Protein AF-A0A2M8WQL2-F1 (afdb_monomer)

Mean predicted aligned error: 12.48 Å

Solvent-accessible surface area (backbone atoms only — not comparable to full-atom values): 13367 Å² total; per-residue (Å²): 138,84,80,84,75,83,76,77,67,90,74,70,73,77,81,68,80,68,75,73,52,66,60,66,88,72,57,51,75,41,59,38,79,94,76,43,29,39,38,36,36,36,70,50,90,77,52,52,102,43,33,64,52,30,28,51,51,52,50,42,52,52,52,3,45,54,49,26,51,74,73,59,76,52,69,83,57,58,58,91,88,70,72,90,58,45,46,32,40,39,40,28,37,35,49,89,52,56,33,75,56,22,48,52,46,52,54,50,50,42,64,69,31,68,90,75,35,57,62,42,81,45,68,33,50,75,63,54,44,63,74,40,65,38,80,89,81,60,32,38,36,28,53,28,53,45,79,50,76,66,75,45,71,63,47,44,50,51,56,51,48,45,52,53,44,46,63,53,46,70,70,35,72,70,51,51,69,62,48,59,77,89,58,61,95,75,59,45,33,39,40,38,38,40,34,42,47,60,93,90,59,72,87,33,72,68,44,52,51,51,52,51,53,52,35,60,73,33,62,92,54,62,44,49,62,49,73,49,78,104

Foldseek 3Di:
DDDDDDDDDPPPPPPPPVPQAAQDPAWDWAQDPLQLATEIEDEPLPQDPALVSLLVVVVSNVRNNLVCVVVVVDDPNPDPPRPPYAYAYEYEYEPSSCDPNSVVSQVVCQVVCVPRYHYAYQYAHRQWDGWAQDPVVQETETEGEDEADDPDPVSLVVVVVRVVRRVVSCVDVSVVVNHDCVSPDQHAYEYEYEYEYPVPDDRDPNSVVSQVVVQVVCPPPSYHYYYDYD

pLDDT: mean 77.72, std 13.34, range [34.19, 92.75]

Organism: NCBI:txid620910

Radius of gyration: 22.29 Å; Cα contacts (8 Å, |Δi|>4): 357; chains: 1; bounding box: 56×78×45 Å

Sequence (230 aa):
MCHPGRMKNPFARREAATELPPVPDDVTETWRASTNEVVLRASLDEAADEDRETAEALSDLVLGVVRGVQEGAFGHSMPEGASGASVRLEVALCDDDFGPYTRHEAEDLTGRLQGVAPLGVVTYPRGGAAPVWDDEAGILRVDLVAHVGSDDESTRAEVRGLVQATLRAVTTDKVKGIVPAAAGTSYPVRVALHLGHEPGAAVGPLTEQTLNAMSDQLAGSRVTFGWSAA

Nearest PDB structures (foldseek):
  6bzf-assembly4_G  TM=4.523E-01  e=2.289E+00  Saccharomyces cerevisiae
  3age-assembly1_A  TM=3.244E-01  e=4.874E-01  Micrococcus luteus
  6bzf-assembly3_E  TM=4.035E-01  e=3.118E+00  Saccharomyces cerevisiae
  4nh0-assembly1_A  TM=3.844E-01  e=5.441E+00  Thermomonospora curvata DSM 43183
  4n1a-assembly3_E  TM=2.819E-01  e=2.931E+00  Thermomonospora curvata DSM 43183

Secondary structure (DSSP, 8-state):
---------TT-------PPPPPPS--EEEEETTTTEEEEEEE-TT--SSHHHHHHHHHHHHHHHHHHHHHTSS-TTSPTT--SPEEEEEEEEETTT--HHHHHHHHHHHHHTTTT--EEEEEE-TTBPPPEEETTTTEEEEEEEEE--SSSHHHHHHHHHHHHHHHHHTTSHHHHTTS-GGG-S---EEEEEEEE--TT----HHHHHHHHHHHHHHTTSSEEEEEEE-

Structure (mmCIF, N/CA/C/O backbone):
data_AF-A0A2M8WQL2-F1
#
_entry.id   AF-A0A2M8WQL2-F1
#
loop_
_atom_site.group_PDB
_atom_site.id
_atom_site.type_symbol
_atom_site.label_atom_id
_atom_site.label_alt_id
_atom_site.label_comp_id
_atom_site.label_asym_id
_atom_site.label_entity_id
_atom_site.label_seq_id
_atom_site.pdbx_PDB_ins_code
_atom_site.Cartn_x
_atom_site.Cartn_y
_atom_site.Cartn_z
_atom_site.occupancy
_atom_site.B_iso_or_equiv
_atom_site.auth_seq_id
_atom_site.auth_comp_id
_atom_site.auth_asym_id
_atom_site.auth_atom_id
_atom_site.pdbx_PDB_model_num
ATOM 1 N N . MET A 1 1 ? -33.182 63.502 -7.654 1.00 38.94 1 MET A N 1
ATOM 2 C CA . MET A 1 1 ? -33.675 62.277 -6.987 1.00 38.94 1 MET A CA 1
ATOM 3 C C . MET A 1 1 ? -32.900 61.104 -7.562 1.00 38.94 1 MET A C 1
ATOM 5 O O . MET A 1 1 ? -33.047 60.813 -8.741 1.00 38.94 1 MET A O 1
ATOM 9 N N . CYS A 1 2 ? -31.978 60.541 -6.782 1.00 34.19 2 CYS A N 1
ATOM 10 C CA . CYS A 1 2 ? -31.004 59.548 -7.240 1.00 34.19 2 CYS A CA 1
ATOM 11 C C . CYS A 1 2 ? -31.568 58.122 -7.132 1.00 34.19 2 CYS A C 1
ATOM 13 O O . CYS A 1 2 ? -32.195 57.782 -6.132 1.00 34.19 2 CYS A O 1
ATOM 15 N N . HIS A 1 3 ? -31.339 57.308 -8.165 1.00 35.25 3 HIS A N 1
ATOM 16 C CA . HIS A 1 3 ? -31.630 55.872 -8.193 1.00 35.25 3 HIS A CA 1
ATOM 17 C C . HIS A 1 3 ? -30.696 55.106 -7.237 1.00 35.25 3 HIS A C 1
ATOM 19 O O . HIS A 1 3 ? -29.483 55.312 -7.317 1.00 35.25 3 HIS A O 1
ATOM 25 N N . PRO A 1 4 ? -31.190 54.183 -6.392 1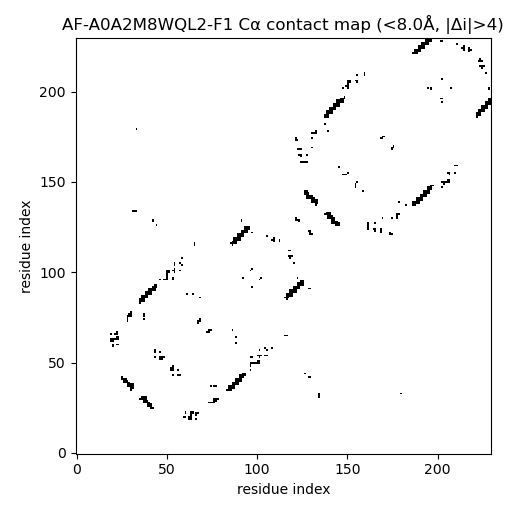.00 44.53 4 PRO A N 1
ATOM 26 C CA . PRO A 1 4 ? -30.314 53.269 -5.676 1.00 44.53 4 PRO A CA 1
ATOM 27 C C . PRO A 1 4 ? -29.890 52.132 -6.616 1.00 44.53 4 PRO A C 1
ATOM 29 O O . PRO A 1 4 ? -30.690 51.288 -7.019 1.00 44.53 4 PRO A O 1
ATOM 32 N N . GLY A 1 5 ? -28.609 52.140 -6.986 1.00 40.03 5 GLY A N 1
ATOM 33 C CA . GLY A 1 5 ? -27.964 51.059 -7.718 1.00 40.03 5 GLY A CA 1
ATOM 34 C C . GLY A 1 5 ? -28.010 49.756 -6.921 1.00 40.03 5 GLY A C 1
ATOM 35 O O . GLY A 1 5 ? -27.617 49.699 -5.758 1.00 40.03 5 GLY A O 1
ATOM 36 N N . ARG A 1 6 ? -28.488 48.695 -7.572 1.00 41.88 6 ARG A N 1
ATOM 37 C CA . ARG A 1 6 ? -28.449 47.317 -7.082 1.00 41.88 6 ARG A CA 1
ATOM 38 C C . ARG A 1 6 ? -26.977 46.894 -6.993 1.00 41.88 6 ARG A C 1
ATOM 40 O O . ARG A 1 6 ? -26.377 46.532 -8.002 1.00 41.88 6 ARG A O 1
ATOM 47 N N . MET A 1 7 ? -26.375 46.987 -5.810 1.00 39.19 7 MET A N 1
ATOM 48 C CA . MET A 1 7 ? -25.036 46.451 -5.563 1.00 39.19 7 MET A CA 1
ATOM 49 C C . MET A 1 7 ? -25.068 44.934 -5.788 1.00 39.19 7 MET A C 1
ATOM 51 O O . MET A 1 7 ? -25.730 44.204 -5.052 1.00 39.19 7 MET A O 1
ATOM 55 N N . LYS A 1 8 ? -24.381 44.453 -6.833 1.00 48.84 8 LYS A N 1
ATOM 56 C CA . LYS A 1 8 ? -24.050 43.031 -6.978 1.00 48.84 8 LYS A CA 1
ATOM 57 C C . LYS A 1 8 ? -23.142 42.664 -5.809 1.00 48.84 8 LYS A C 1
ATOM 59 O O . LYS A 1 8 ? -22.060 43.225 -5.677 1.00 48.84 8 LYS A O 1
ATOM 64 N N . ASN A 1 9 ? -23.608 41.757 -4.960 1.00 45.53 9 ASN A N 1
ATOM 65 C CA . ASN A 1 9 ? -22.832 41.225 -3.850 1.00 45.53 9 ASN A CA 1
ATOM 66 C C . ASN A 1 9 ? -21.615 40.468 -4.430 1.00 45.53 9 ASN A C 1
ATOM 68 O O . ASN A 1 9 ? -21.827 39.499 -5.161 1.00 45.53 9 ASN A O 1
ATOM 72 N N . PRO A 1 10 ? -20.361 40.875 -4.154 1.00 46.47 10 PRO A N 1
ATOM 73 C CA . PRO A 1 10 ? -19.168 40.192 -4.669 1.00 46.47 10 PRO A CA 1
ATOM 74 C C . PRO A 1 10 ? -18.892 38.857 -3.955 1.00 46.47 10 PRO A C 1
ATOM 76 O O . PRO A 1 10 ? -17.996 38.122 -4.348 1.00 46.47 10 PRO A O 1
ATOM 79 N N . PHE A 1 11 ? -19.692 38.525 -2.936 1.00 45.03 11 PHE A N 1
ATOM 80 C CA . PHE A 1 11 ? -19.639 37.281 -2.168 1.00 45.03 11 PHE A CA 1
ATOM 81 C C . PHE A 1 11 ? -20.788 36.335 -2.521 1.00 45.03 11 PHE A C 1
ATOM 83 O O . PHE A 1 11 ? -21.335 35.665 -1.645 1.00 45.03 11 PHE A O 1
ATOM 90 N N . ALA A 1 12 ? -21.193 36.286 -3.794 1.00 40.88 12 ALA A N 1
ATOM 91 C CA . ALA A 1 12 ? -21.989 35.165 -4.273 1.00 40.88 12 ALA A CA 1
ATOM 92 C C . ALA A 1 12 ? -21.131 33.903 -4.110 1.00 40.88 12 ALA A C 1
ATOM 94 O O . ALA A 1 12 ? -20.280 33.600 -4.946 1.00 40.88 12 ALA A O 1
ATOM 95 N N . ARG A 1 13 ? -21.303 33.232 -2.965 1.00 46.84 13 ARG A N 1
ATOM 96 C CA . ARG A 1 13 ? -20.749 31.916 -2.674 1.00 46.84 13 ARG A CA 1
ATOM 97 C C . ARG A 1 13 ? -21.145 31.050 -3.859 1.00 46.84 13 ARG A C 1
ATOM 99 O O . ARG A 1 13 ? -22.330 30.845 -4.107 1.00 46.84 13 ARG A O 1
ATOM 106 N N . ARG A 1 14 ? -20.152 30.644 -4.642 1.00 43.69 14 ARG A N 1
ATOM 107 C CA . ARG A 1 14 ? -20.318 29.643 -5.683 1.00 43.69 14 ARG A CA 1
ATOM 108 C C . ARG A 1 14 ? -20.835 28.410 -4.942 1.00 43.69 14 ARG A C 1
ATOM 110 O O . AR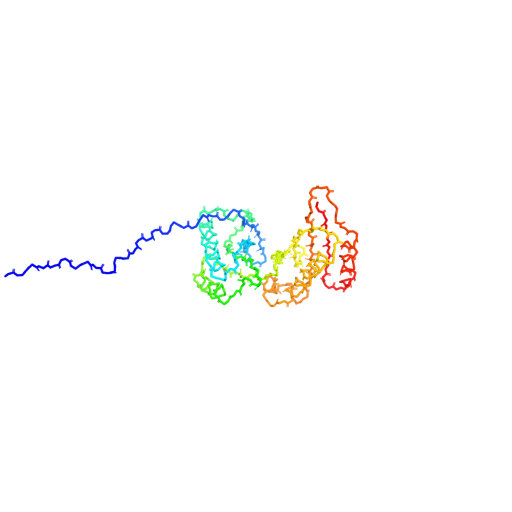G A 1 14 ? -20.077 27.800 -4.196 1.00 43.69 14 ARG A O 1
ATOM 117 N N . GLU A 1 15 ? -22.124 28.106 -5.060 1.00 44.38 15 GLU A N 1
ATOM 118 C CA . GLU A 1 15 ? -22.628 26.758 -4.805 1.00 44.38 15 GLU A CA 1
ATOM 119 C C . GLU A 1 15 ? -22.003 25.878 -5.887 1.00 44.38 15 GLU A C 1
ATOM 121 O O . GLU A 1 15 ? -22.601 25.582 -6.916 1.00 44.38 15 GLU A O 1
ATOM 126 N N . ALA A 1 16 ? -20.732 25.533 -5.699 1.00 42.22 16 ALA A N 1
ATOM 127 C CA . ALA A 1 16 ? -20.245 24.277 -6.209 1.00 42.22 16 ALA A CA 1
ATOM 128 C C . ALA A 1 16 ? -20.873 23.244 -5.277 1.00 42.22 16 ALA A C 1
ATOM 130 O O . ALA A 1 16 ? -20.367 22.980 -4.189 1.00 42.22 16 ALA A O 1
ATOM 131 N N . ALA A 1 17 ? -22.029 22.713 -5.670 1.00 46.94 17 ALA A N 1
ATOM 132 C CA . ALA A 1 17 ? -22.317 21.334 -5.330 1.00 46.94 17 ALA A CA 1
ATOM 133 C C . ALA A 1 17 ? -21.226 20.528 -6.042 1.00 46.94 17 ALA A C 1
ATOM 135 O O . ALA A 1 17 ? -21.387 20.144 -7.197 1.00 46.94 17 ALA A O 1
ATOM 136 N N . THR A 1 18 ? -20.049 20.437 -5.419 1.00 55.38 18 THR A N 1
ATOM 137 C CA . THR A 1 18 ? -19.009 19.521 -5.857 1.00 55.38 18 THR A CA 1
ATOM 138 C C . THR A 1 18 ? -19.624 18.154 -5.642 1.00 55.38 18 THR A C 1
ATOM 140 O O . THR A 1 18 ? -19.856 17.750 -4.502 1.00 55.38 18 THR A O 1
ATOM 143 N N . GLU A 1 19 ? -20.036 17.526 -6.737 1.00 69.88 19 GLU A N 1
ATOM 144 C CA . GLU A 1 19 ? -20.467 16.139 -6.729 1.00 69.88 19 GLU A CA 1
ATOM 145 C C . GLU A 1 19 ? -19.356 15.351 -6.033 1.00 69.88 19 GLU A C 1
ATOM 147 O O . GLU A 1 19 ? -18.188 15.472 -6.405 1.00 69.88 19 GLU A O 1
ATOM 152 N N . LEU A 1 20 ? -19.690 14.682 -4.924 1.00 75.75 20 LEU A N 1
ATOM 153 C CA . LEU A 1 20 ? -18.694 13.917 -4.182 1.00 75.75 20 LEU A CA 1
ATOM 154 C C . LEU A 1 20 ? -18.084 12.877 -5.129 1.00 75.75 20 LEU A C 1
ATOM 156 O O . LEU A 1 20 ? -18.839 12.293 -5.919 1.00 75.75 20 LEU A O 1
ATOM 160 N N . PRO A 1 21 ? -16.770 12.613 -5.031 1.00 84.75 21 PRO A N 1
ATOM 161 C CA . PRO A 1 21 ? -16.124 11.593 -5.841 1.00 84.75 21 PRO A CA 1
ATOM 162 C C . PRO A 1 21 ? -16.889 10.259 -5.785 1.00 84.75 21 PRO A C 1
ATOM 164 O O . PRO A 1 21 ? -17.550 9.951 -4.777 1.00 84.75 21 PRO A O 1
ATOM 167 N N . PRO A 1 22 ? -16.870 9.469 -6.872 1.00 87.38 22 PRO A N 1
ATOM 168 C CA . PRO A 1 22 ? -17.428 8.125 -6.847 1.00 87.38 22 PRO A CA 1
ATOM 169 C C . PRO A 1 22 ? -16.686 7.253 -5.827 1.00 87.38 22 PRO A C 1
ATOM 171 O O . PRO A 1 22 ? -15.558 7.550 -5.431 1.00 87.38 22 PRO A O 1
ATOM 174 N N . VAL A 1 23 ? -17.331 6.166 -5.399 1.00 86.69 23 VAL A N 1
ATOM 175 C CA . VAL A 1 23 ? -16.641 5.131 -4.622 1.00 86.69 23 VAL A CA 1
ATOM 176 C C . VAL A 1 23 ? -15.554 4.531 -5.524 1.00 86.69 23 VAL A C 1
ATOM 178 O O . VAL A 1 23 ? -15.885 4.165 -6.652 1.00 86.69 23 VAL A O 1
ATOM 181 N N . PRO A 1 24 ? -14.283 4.467 -5.091 1.00 86.12 24 PRO A N 1
ATOM 182 C CA . PRO A 1 24 ? -13.218 3.939 -5.932 1.00 86.12 24 PRO A CA 1
ATOM 183 C C . PRO A 1 24 ? -13.372 2.427 -6.113 1.00 86.12 24 PRO A C 1
ATOM 185 O O . PRO A 1 24 ? -13.665 1.714 -5.153 1.00 86.12 24 PRO A O 1
ATOM 188 N N . ASP A 1 25 ? -13.139 1.952 -7.335 1.00 78.06 25 ASP A N 1
ATOM 189 C CA . ASP A 1 25 ? -13.281 0.534 -7.686 1.00 78.06 25 ASP A CA 1
ATOM 190 C C . ASP A 1 25 ? -12.078 -0.313 -7.229 1.00 78.06 25 ASP A C 1
ATOM 192 O O . ASP A 1 25 ? -12.216 -1.515 -7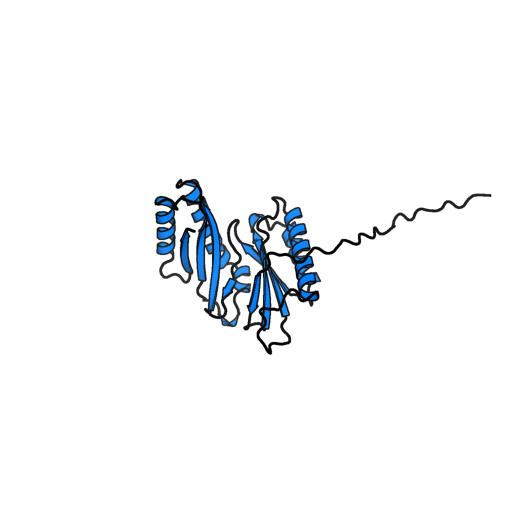.006 1.00 78.06 25 ASP A O 1
ATOM 196 N N . ASP A 1 26 ? -10.906 0.309 -7.058 1.00 79.75 26 ASP A N 1
ATOM 197 C CA . ASP A 1 26 ? -9.652 -0.357 -6.682 1.00 79.75 26 ASP A CA 1
ATOM 198 C C . ASP A 1 26 ? -9.326 -0.171 -5.192 1.00 79.75 26 ASP A C 1
ATOM 200 O O . ASP A 1 26 ? -8.340 0.450 -4.790 1.00 79.75 26 ASP A O 1
ATOM 204 N N . VAL A 1 27 ? -10.229 -0.663 -4.341 1.00 83.94 27 VAL A N 1
ATOM 205 C CA . VAL A 1 27 ? -10.034 -0.696 -2.888 1.00 83.94 27 VAL A CA 1
ATOM 206 C C . VAL A 1 27 ? -10.116 -2.134 -2.415 1.00 83.94 27 VAL A C 1
ATOM 208 O O . VAL A 1 27 ? -11.140 -2.802 -2.559 1.00 83.94 27 VAL A O 1
ATOM 211 N N . THR A 1 28 ? -9.046 -2.607 -1.785 1.00 85.44 28 THR A N 1
ATOM 212 C CA . THR A 1 28 ? -9.042 -3.921 -1.141 1.00 85.44 28 THR A CA 1
ATOM 213 C C . THR A 1 28 ? -9.468 -3.799 0.314 1.00 85.44 28 THR A C 1
ATOM 215 O O . THR A 1 28 ? -8.989 -2.943 1.058 1.00 85.44 28 THR A O 1
ATOM 218 N N . GLU A 1 29 ? -10.376 -4.674 0.736 1.00 85.38 29 GLU A N 1
ATOM 219 C CA . GLU A 1 29 ? -10.897 -4.713 2.098 1.00 85.38 29 GLU A CA 1
ATOM 220 C C . GLU A 1 29 ? -10.357 -5.941 2.844 1.00 85.38 29 GLU A C 1
ATOM 222 O O . GLU A 1 29 ? -10.435 -7.068 2.353 1.00 85.38 29 GLU A O 1
ATOM 227 N N . THR A 1 30 ? -9.841 -5.738 4.058 1.00 86.19 30 THR A N 1
ATOM 228 C CA . THR A 1 30 ? -9.395 -6.827 4.942 1.00 86.19 30 THR A CA 1
ATOM 229 C C . THR A 1 30 ? -9.810 -6.594 6.388 1.00 86.19 30 THR A C 1
ATOM 231 O O . THR A 1 30 ? -9.773 -5.468 6.882 1.00 86.19 30 THR A O 1
ATOM 234 N N . TRP A 1 31 ? -10.142 -7.673 7.093 1.00 84.94 31 TRP A N 1
ATOM 235 C CA . TRP A 1 31 ? -10.407 -7.635 8.527 1.00 84.94 31 TRP A CA 1
ATOM 236 C C . TRP A 1 31 ? -9.113 -7.759 9.331 1.00 84.94 31 TRP A C 1
ATOM 238 O O . TRP A 1 31 ? -8.374 -8.731 9.175 1.00 84.94 31 TRP A O 1
ATOM 248 N N . ARG A 1 32 ? -8.869 -6.808 10.236 1.00 83.19 32 ARG A N 1
ATOM 249 C CA . ARG A 1 32 ? -7.760 -6.829 11.196 1.00 83.19 32 ARG A CA 1
ATOM 250 C C . ARG A 1 32 ? -8.308 -7.121 12.591 1.00 83.19 32 ARG A C 1
ATOM 252 O O . ARG A 1 32 ? -8.759 -6.232 13.317 1.00 83.19 32 ARG A O 1
ATOM 259 N N . ALA A 1 33 ? -8.241 -8.392 12.984 1.00 82.38 33 ALA A N 1
ATOM 260 C CA . ALA A 1 33 ? -8.779 -8.861 14.262 1.00 82.38 33 ALA A CA 1
ATOM 261 C C . ALA A 1 33 ? -8.067 -8.243 15.477 1.00 82.38 33 ALA A C 1
ATOM 263 O O . ALA A 1 33 ? -8.699 -7.985 16.499 1.00 82.38 33 ALA A O 1
ATOM 264 N N . SER A 1 34 ? -6.761 -7.985 15.364 1.00 78.50 34 SER A N 1
ATOM 265 C CA . SER A 1 34 ? -5.925 -7.477 16.458 1.00 78.50 34 SER A CA 1
ATOM 266 C C . SER A 1 34 ? -6.326 -6.077 16.941 1.00 78.50 34 SER A C 1
ATOM 268 O O . SER A 1 34 ? -6.135 -5.762 18.117 1.00 78.50 34 SER A O 1
ATOM 270 N N . THR A 1 35 ? -6.914 -5.258 16.068 1.00 78.88 35 THR A N 1
ATOM 271 C CA . THR A 1 35 ? -7.370 -3.893 16.379 1.00 78.88 35 THR A CA 1
ATOM 272 C C . THR A 1 35 ? -8.884 -3.716 16.273 1.00 78.88 35 THR A C 1
ATOM 274 O O . THR A 1 35 ? -9.377 -2.632 16.578 1.00 78.88 35 THR A O 1
ATOM 277 N N . ASN A 1 36 ? -9.629 -4.771 15.916 1.00 83.31 36 ASN A N 1
ATOM 278 C CA . ASN A 1 36 ? -11.063 -4.705 15.619 1.00 83.31 36 ASN A CA 1
ATOM 279 C C . ASN A 1 36 ? -11.352 -3.666 14.517 1.00 83.31 36 ASN A C 1
ATOM 281 O O . ASN A 1 36 ? -12.172 -2.761 14.690 1.00 83.31 36 ASN A O 1
ATOM 285 N N . GLU A 1 37 ? -10.621 -3.756 13.403 1.00 86.81 37 GLU A N 1
ATOM 286 C CA . GLU A 1 37 ? -10.690 -2.791 12.302 1.00 86.81 37 GLU A CA 1
ATOM 287 C C . GLU A 1 37 ? -11.007 -3.466 10.964 1.00 86.81 37 GLU A C 1
ATOM 289 O O . GLU A 1 37 ? -10.480 -4.533 10.649 1.00 86.81 37 GLU A O 1
ATOM 294 N N . VAL A 1 38 ? -11.804 -2.791 10.136 1.00 86.25 38 VAL A N 1
ATOM 295 C CA . VAL A 1 38 ? -11.834 -3.024 8.688 1.00 86.25 38 VAL A CA 1
ATOM 296 C C . VAL A 1 38 ? -10.770 -2.125 8.070 1.00 86.25 38 VAL A C 1
ATOM 298 O O . VAL A 1 38 ? -10.835 -0.904 8.204 1.00 86.25 38 VAL A O 1
ATOM 301 N N . VAL A 1 39 ? -9.775 -2.716 7.418 1.00 85.81 39 VAL A N 1
ATOM 302 C CA . VAL A 1 39 ? -8.685 -1.985 6.769 1.00 85.81 39 VAL A CA 1
ATOM 303 C C . VAL A 1 39 ? -8.931 -1.959 5.269 1.00 85.81 39 VAL A C 1
ATOM 305 O O . VAL A 1 39 ? -8.886 -3.001 4.609 1.00 85.81 39 VAL A O 1
ATOM 308 N N . LEU A 1 40 ? -9.182 -0.757 4.760 1.00 86.50 40 LEU A N 1
ATOM 309 C CA . LEU A 1 40 ? -9.314 -0.439 3.345 1.00 86.50 40 LEU A CA 1
ATOM 310 C C . LEU A 1 40 ? -7.957 -0.002 2.816 1.00 86.50 40 LEU A C 1
ATOM 312 O O . LEU A 1 40 ? -7.343 0.896 3.394 1.00 86.50 40 LEU A O 1
ATOM 316 N N . ARG A 1 41 ? -7.484 -0.624 1.739 1.00 84.06 41 ARG A N 1
ATOM 317 C CA . ARG A 1 41 ? -6.230 -0.244 1.084 1.00 84.06 41 ARG A CA 1
ATOM 318 C C . ARG A 1 41 ? -6.474 0.169 -0.345 1.00 84.06 41 ARG A C 1
ATOM 320 O O . ARG A 1 41 ? -7.170 -0.533 -1.072 1.00 84.06 41 ARG A O 1
ATOM 327 N N . ALA A 1 42 ? -5.845 1.269 -0.718 1.00 83.44 42 ALA A N 1
ATOM 328 C CA . ALA A 1 42 ? -5.863 1.813 -2.063 1.00 83.44 42 ALA A CA 1
ATOM 329 C C . ALA A 1 42 ? -4.460 2.312 -2.420 1.00 83.44 42 ALA A C 1
ATO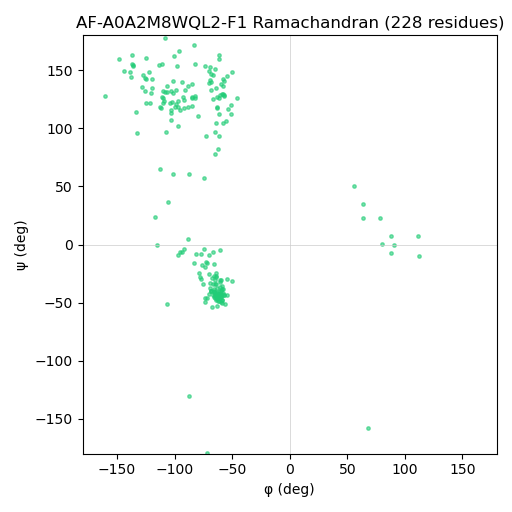M 331 O O . ALA A 1 42 ? -3.720 2.755 -1.534 1.00 83.44 42 ALA A O 1
ATOM 332 N N . SER A 1 43 ? -4.099 2.246 -3.697 1.00 77.00 43 SER A N 1
ATOM 333 C CA . SER A 1 43 ? -2.884 2.858 -4.233 1.00 77.00 43 SER A CA 1
ATOM 334 C C . SER A 1 43 ? -3.226 4.033 -5.140 1.00 77.00 43 SER A C 1
ATOM 336 O O . SER A 1 43 ? -4.321 4.140 -5.689 1.00 77.00 43 SER A O 1
ATOM 338 N N . LEU A 1 44 ? -2.269 4.943 -5.271 1.00 77.88 44 LEU A N 1
ATOM 339 C CA . LEU A 1 44 ? -2.277 5.994 -6.279 1.00 77.88 44 LEU A CA 1
ATOM 340 C C . LEU A 1 44 ? -1.135 5.699 -7.259 1.00 77.88 44 LEU A C 1
ATOM 342 O O . LEU A 1 44 ? -0.143 6.419 -7.304 1.00 77.88 44 LEU A O 1
ATOM 346 N N . ASP A 1 45 ? -1.249 4.582 -7.986 1.00 57.47 45 ASP A N 1
ATOM 347 C CA . ASP A 1 45 ? -0.215 4.112 -8.927 1.00 57.47 45 ASP A CA 1
ATOM 348 C C . ASP A 1 45 ? -0.113 4.973 -10.202 1.00 57.47 45 ASP A C 1
ATOM 350 O O . ASP A 1 45 ? 0.901 4.930 -10.894 1.00 57.47 45 ASP A O 1
ATOM 354 N N . GLU A 1 46 ? -1.127 5.798 -10.481 1.00 55.03 46 GLU A N 1
ATOM 355 C CA . GLU A 1 46 ? -1.169 6.743 -11.609 1.00 55.03 46 GLU A CA 1
ATOM 356 C C . GLU A 1 46 ? -1.248 8.207 -11.151 1.00 55.03 46 GLU A C 1
ATOM 358 O O . GLU A 1 46 ? -1.753 9.065 -11.879 1.00 55.03 46 GLU A O 1
ATOM 363 N N . ALA A 1 47 ? -0.797 8.520 -9.930 1.00 55.47 47 ALA A N 1
ATOM 364 C CA . ALA A 1 47 ? -0.688 9.921 -9.549 1.00 55.47 47 ALA A CA 1
ATOM 365 C C . ALA A 1 47 ? 0.261 10.629 -10.523 1.00 55.47 47 ALA A C 1
ATOM 367 O O . ALA A 1 47 ? 1.343 10.134 -10.841 1.00 55.47 47 ALA A O 1
ATOM 368 N N . ALA A 1 48 ? -0.204 11.753 -11.052 1.00 59.56 48 ALA A N 1
ATOM 369 C CA . ALA A 1 48 ? 0.508 12.483 -12.076 1.00 59.56 48 ALA A CA 1
ATOM 370 C C . ALA A 1 48 ? 1.879 12.976 -11.592 1.00 59.56 48 ALA A C 1
ATOM 372 O O . ALA A 1 48 ? 2.136 13.073 -10.395 1.00 59.56 48 ALA A O 1
ATOM 373 N N . ASP A 1 49 ? 2.749 13.348 -12.536 1.00 64.81 49 ASP A N 1
ATOM 374 C CA . ASP A 1 49 ? 4.134 13.765 -12.262 1.00 64.81 49 ASP A CA 1
ATOM 375 C C . ASP A 1 49 ? 4.252 15.013 -11.345 1.00 64.81 49 ASP A C 1
ATOM 377 O O . ASP A 1 49 ? 5.359 15.415 -10.976 1.00 64.81 49 ASP A O 1
ATOM 381 N N . GLU A 1 50 ? 3.135 15.654 -10.974 1.00 79.31 50 GLU A N 1
ATOM 382 C CA . GLU A 1 50 ? 3.084 16.861 -10.152 1.00 79.31 50 GLU A CA 1
ATOM 383 C C . GLU A 1 50 ? 2.502 16.617 -8.744 1.00 79.31 50 GLU A C 1
ATOM 385 O O . GLU A 1 50 ? 1.355 16.211 -8.577 1.00 79.31 50 GLU A O 1
ATOM 390 N N . ASP A 1 51 ? 3.248 17.020 -7.705 1.00 80.12 51 ASP A N 1
ATOM 391 C CA . ASP A 1 51 ? 2.871 16.935 -6.274 1.00 80.12 51 ASP A CA 1
ATOM 392 C C . ASP A 1 51 ? 1.475 17.514 -5.959 1.00 80.12 51 ASP A C 1
ATOM 394 O O . ASP A 1 51 ? 0.774 17.053 -5.062 1.00 80.12 51 ASP A O 1
ATOM 398 N N . ARG A 1 52 ? 1.030 18.534 -6.701 1.00 83.50 52 ARG A N 1
ATOM 399 C CA . ARG A 1 52 ? -0.314 19.099 -6.525 1.00 83.50 52 ARG A CA 1
ATOM 400 C C . ARG A 1 52 ? -1.405 18.138 -6.998 1.00 83.50 52 ARG A C 1
ATOM 402 O O . ARG A 1 52 ? -2.431 18.019 -6.335 1.00 83.50 52 ARG A O 1
ATOM 409 N N . GLU A 1 53 ? -1.194 17.493 -8.135 1.00 85.06 53 GLU A N 1
ATOM 410 C CA . GLU A 1 53 ? -2.153 16.558 -8.717 1.00 85.06 53 GLU A CA 1
ATOM 411 C C . GLU A 1 53 ? -2.238 15.289 -7.858 1.00 85.06 53 GLU A C 1
ATOM 413 O O . GLU A 1 53 ? -3.337 14.810 -7.586 1.00 85.06 53 GLU A O 1
ATOM 418 N N . THR A 1 54 ? -1.113 14.831 -7.297 1.00 84.94 54 THR A N 1
ATOM 419 C CA . THR A 1 54 ? -1.081 13.761 -6.284 1.00 84.94 54 THR A CA 1
ATOM 420 C C . THR A 1 54 ? -1.889 14.117 -5.031 1.00 84.94 54 THR A C 1
ATOM 422 O O . THR A 1 54 ? -2.639 13.284 -4.520 1.00 84.94 54 THR A O 1
ATOM 425 N N . ALA A 1 55 ? -1.792 15.357 -4.539 1.00 86.31 55 ALA A N 1
ATOM 426 C CA . ALA A 1 55 ? -2.571 15.823 -3.390 1.00 86.31 55 ALA A CA 1
ATOM 427 C C . ALA A 1 55 ? -4.087 15.882 -3.679 1.00 86.31 55 ALA A C 1
ATOM 429 O O . ALA A 1 55 ? -4.906 15.505 -2.832 1.00 86.31 55 ALA A O 1
ATOM 430 N N . GLU A 1 56 ? -4.468 16.335 -4.877 1.00 88.56 56 GLU A N 1
ATOM 431 C CA . GLU A 1 56 ? -5.865 16.365 -5.327 1.00 88.56 56 GLU A CA 1
ATOM 432 C C . GLU A 1 56 ? -6.418 14.932 -5.477 1.00 88.56 56 GLU A C 1
ATOM 434 O O . GLU A 1 56 ? -7.472 14.624 -4.918 1.00 88.56 56 GLU A O 1
ATOM 439 N N . ALA A 1 57 ? -5.657 14.019 -6.090 1.00 88.19 57 ALA A N 1
ATOM 440 C CA . ALA A 1 57 ? -6.024 12.606 -6.217 1.00 88.19 57 ALA A CA 1
ATOM 441 C C . ALA A 1 57 ? -6.168 11.903 -4.855 1.00 88.19 57 ALA A C 1
ATOM 443 O O . ALA A 1 57 ? -7.114 11.140 -4.643 1.00 88.19 57 ALA A O 1
ATOM 444 N N . LEU A 1 58 ? -5.277 12.195 -3.899 1.00 88.75 58 LEU A N 1
ATOM 445 C CA . LEU A 1 58 ? -5.390 11.710 -2.522 1.00 88.75 58 LEU A CA 1
ATOM 446 C C . LEU A 1 58 ? -6.691 12.176 -1.864 1.00 88.75 58 LEU A C 1
ATOM 448 O O . LEU A 1 58 ? -7.372 11.381 -1.215 1.00 88.75 58 LEU A O 1
ATOM 452 N N . SER A 1 59 ? -7.050 13.444 -2.042 1.00 89.56 59 SER A N 1
ATOM 453 C CA . SER A 1 59 ? -8.285 14.002 -1.486 1.00 89.56 59 SER A CA 1
ATOM 454 C C . SER A 1 59 ? -9.522 13.322 -2.065 1.00 89.56 59 SER A C 1
ATOM 456 O O . SER A 1 59 ? -10.410 12.913 -1.311 1.00 89.56 59 SER A O 1
ATOM 458 N N . ASP A 1 60 ? -9.563 13.157 -3.386 1.00 91.00 60 ASP A N 1
ATOM 459 C CA . ASP A 1 60 ? -10.697 12.548 -4.076 1.00 91.00 60 ASP A CA 1
ATOM 460 C C . ASP A 1 60 ? -10.876 11.078 -3.691 1.00 91.00 60 ASP A C 1
ATOM 462 O O . ASP A 1 60 ? -11.987 10.659 -3.353 1.00 91.00 60 ASP A O 1
ATOM 466 N N . LEU A 1 61 ? -9.778 10.317 -3.645 1.00 89.44 61 LEU A N 1
ATOM 467 C CA . LEU A 1 61 ? -9.769 8.927 -3.195 1.00 89.44 61 LEU A CA 1
ATOM 468 C C . LEU A 1 61 ? -10.339 8.803 -1.779 1.00 89.44 61 LEU A C 1
ATOM 470 O O . LEU A 1 61 ? -11.243 8.006 -1.523 1.00 89.44 61 LEU A O 1
ATOM 474 N N . VAL A 1 62 ? -9.828 9.612 -0.851 1.00 89.25 62 VAL A N 1
ATOM 475 C CA . VAL A 1 62 ? -10.232 9.568 0.556 1.00 89.25 62 VAL A CA 1
ATOM 476 C C . VAL A 1 62 ? -11.712 9.925 0.718 1.00 89.25 62 VAL A C 1
ATOM 478 O O . VAL A 1 62 ? -12.433 9.239 1.447 1.00 89.25 62 VAL A O 1
ATOM 481 N N . LEU A 1 63 ? -12.199 10.954 0.020 1.00 88.69 63 LEU A N 1
ATOM 482 C CA . LEU A 1 63 ? -13.613 11.338 0.052 1.00 88.69 63 LEU A CA 1
ATOM 483 C C . LEU A 1 63 ? -14.520 10.264 -0.567 1.00 88.69 63 LEU A C 1
ATOM 485 O O . LEU A 1 63 ? -15.580 9.974 -0.004 1.00 88.69 63 LEU A O 1
ATOM 489 N N . GLY A 1 64 ? -14.098 9.644 -1.671 1.00 89.56 64 GLY A N 1
ATOM 490 C CA . GLY A 1 64 ? -14.800 8.524 -2.300 1.00 89.56 64 GLY A CA 1
ATOM 491 C C . GLY A 1 64 ? -14.902 7.306 -1.378 1.00 89.56 64 GLY A C 1
ATOM 492 O O . GLY A 1 64 ? -15.974 6.714 -1.243 1.00 89.56 64 GLY A O 1
ATOM 493 N N . VAL A 1 65 ? -13.823 6.970 -0.662 1.00 88.38 65 VAL A N 1
ATOM 494 C CA . VAL A 1 65 ? -13.832 5.890 0.339 1.00 88.38 65 VAL A CA 1
ATOM 495 C C . VAL A 1 65 ? -14.764 6.216 1.502 1.00 88.38 65 VAL A C 1
ATOM 497 O O . VAL A 1 65 ? -15.585 5.379 1.873 1.00 88.38 65 VAL A O 1
ATOM 500 N N . VAL A 1 66 ? -14.681 7.423 2.072 1.00 87.38 66 VAL A N 1
ATOM 501 C CA . VAL A 1 66 ? -15.563 7.842 3.178 1.00 87.38 66 VAL A CA 1
ATOM 502 C C . VAL A 1 66 ? -17.029 7.726 2.773 1.00 87.38 66 VAL A C 1
ATOM 504 O O . VAL A 1 66 ? -17.842 7.208 3.542 1.00 87.38 66 VAL A O 1
ATOM 507 N N . ARG A 1 67 ? -17.361 8.156 1.554 1.00 88.25 67 ARG A N 1
ATOM 508 C CA . ARG A 1 67 ? -18.690 7.972 0.976 1.00 88.25 67 ARG A CA 1
ATOM 509 C C . ARG A 1 67 ? -19.059 6.489 0.883 1.00 88.25 67 ARG A C 1
ATOM 511 O O . ARG A 1 67 ? -20.122 6.114 1.367 1.00 88.25 67 ARG A O 1
ATOM 518 N N . GLY A 1 68 ? -18.185 5.645 0.335 1.00 88.12 68 GLY A N 1
ATOM 519 C CA . GLY A 1 68 ? -18.429 4.203 0.221 1.00 88.12 68 GLY A CA 1
ATOM 520 C C . GLY A 1 68 ? -18.672 3.525 1.572 1.00 88.12 68 GLY A C 1
ATOM 521 O O . GLY A 1 68 ? -19.572 2.699 1.694 1.00 88.12 68 GLY A O 1
ATOM 522 N N . VAL A 1 69 ? -17.949 3.931 2.620 1.00 86.44 69 VAL A N 1
ATOM 523 C CA . VAL A 1 69 ? -18.178 3.446 3.993 1.00 86.44 69 VAL A CA 1
ATOM 524 C C . VAL A 1 69 ? -19.564 3.856 4.493 1.00 86.44 69 VAL A C 1
ATOM 526 O O . VAL A 1 69 ? -20.286 3.035 5.052 1.00 86.44 69 VAL A O 1
ATOM 529 N N . GLN A 1 70 ? -19.960 5.113 4.277 1.00 84.56 70 GLN A N 1
ATOM 530 C CA . GLN A 1 70 ? -21.270 5.628 4.693 1.00 84.56 70 GLN A CA 1
ATOM 531 C C . GLN A 1 70 ? -22.434 4.981 3.932 1.00 84.56 70 GLN A C 1
ATOM 533 O O . GLN A 1 70 ? -23.506 4.784 4.504 1.00 84.56 70 GLN A O 1
ATOM 538 N N . GLU A 1 71 ? -22.225 4.646 2.660 1.00 88.06 71 GLU A N 1
ATOM 539 C CA . GLU A 1 71 ? -23.203 3.974 1.800 1.00 88.06 71 GLU A CA 1
ATOM 540 C C . GLU A 1 71 ? -23.244 2.449 2.019 1.00 88.06 71 GLU A C 1
ATOM 542 O O . GLU A 1 71 ? -24.149 1.783 1.517 1.00 88.06 71 GLU A O 1
ATOM 547 N N . GLY A 1 72 ? -22.310 1.894 2.800 1.00 86.44 72 GLY A N 1
ATOM 548 C CA . GLY A 1 72 ? -22.236 0.462 3.101 1.00 86.44 72 GLY A CA 1
ATOM 549 C C . GLY A 1 72 ? -21.631 -0.388 1.980 1.00 86.44 72 GLY A C 1
ATOM 550 O O . GLY A 1 72 ? -21.895 -1.586 1.926 1.00 86.44 72 GLY A O 1
ATOM 551 N N . ALA A 1 73 ? -20.834 0.217 1.092 1.00 87.81 73 ALA A N 1
ATOM 552 C CA . ALA A 1 73 ? -20.066 -0.483 0.058 1.00 87.81 73 ALA A CA 1
ATOM 553 C C . ALA A 1 73 ? -18.859 -1.261 0.624 1.00 87.81 73 ALA A C 1
ATOM 555 O O . ALA A 1 73 ? -18.292 -2.106 -0.062 1.00 87.81 73 ALA A O 1
ATOM 556 N N . PHE A 1 74 ? -18.473 -0.971 1.870 1.00 88.31 74 PHE A N 1
ATOM 557 C CA . PHE A 1 74 ? -17.394 -1.633 2.600 1.00 88.31 74 PHE A CA 1
ATOM 558 C C . PHE A 1 74 ? -17.895 -2.182 3.939 1.00 88.31 74 PHE A C 1
ATOM 560 O O . PHE A 1 74 ? -18.907 -1.728 4.479 1.00 88.31 74 PHE A O 1
ATOM 567 N N . GLY A 1 75 ? -17.147 -3.124 4.508 1.00 83.81 75 GLY A N 1
ATOM 568 C CA . GLY A 1 75 ? -17.470 -3.814 5.761 1.00 83.81 75 GLY A CA 1
ATOM 569 C C . GLY A 1 75 ? -17.826 -5.289 5.559 1.00 83.81 75 GLY A C 1
ATOM 570 O O . GLY A 1 75 ? -18.243 -5.955 6.506 1.00 83.81 75 GLY A O 1
ATOM 571 N N . HIS A 1 76 ? -17.665 -5.812 4.341 1.00 87.12 76 HIS A N 1
ATOM 572 C CA . HIS A 1 76 ? -17.961 -7.200 3.989 1.00 87.12 76 HIS A CA 1
ATOM 573 C C . HIS A 1 76 ? -16.927 -8.195 4.528 1.00 87.12 76 HIS A C 1
ATOM 575 O O . HIS A 1 76 ? -17.221 -9.383 4.643 1.00 87.12 76 HIS A O 1
ATOM 581 N N . SER A 1 77 ? -15.729 -7.721 4.876 1.00 86.19 77 SER A N 1
ATOM 582 C CA . SER A 1 77 ? -14.675 -8.535 5.488 1.00 86.19 77 SER A CA 1
ATOM 583 C C . SER A 1 77 ? -14.919 -8.822 6.972 1.00 86.19 77 SER A C 1
ATOM 585 O O . SER A 1 77 ? -14.305 -9.731 7.533 1.00 86.19 77 SER A O 1
ATOM 587 N N . MET A 1 78 ? -15.804 -8.058 7.619 1.00 87.56 78 MET A N 1
ATOM 588 C CA . MET A 1 78 ? -16.069 -8.169 9.048 1.00 87.56 78 MET A CA 1
ATOM 589 C C . MET A 1 78 ? -16.733 -9.523 9.374 1.00 87.56 78 MET A C 1
ATOM 591 O O . MET A 1 78 ? -17.776 -9.846 8.800 1.00 87.56 78 MET A O 1
ATOM 595 N N . PRO A 1 79 ? -16.174 -10.326 10.301 1.00 88.25 79 PRO A N 1
ATOM 596 C CA . PRO A 1 79 ? -16.726 -11.633 10.630 1.00 88.25 79 PRO A CA 1
ATOM 597 C C . PRO A 1 79 ? -18.072 -11.518 11.353 1.00 88.25 79 PRO A C 1
ATOM 599 O O . PRO A 1 79 ? -18.349 -10.547 12.063 1.00 88.25 79 PRO A O 1
ATOM 602 N N . GLU A 1 80 ? -18.907 -12.547 11.206 1.00 86.81 80 GLU A N 1
ATOM 603 C CA . GLU A 1 80 ? -20.228 -12.592 11.833 1.00 86.81 80 GLU A CA 1
ATOM 604 C C . GLU A 1 80 ? -20.122 -12.435 13.361 1.00 86.81 80 GLU A C 1
ATOM 606 O O . GLU A 1 80 ? -19.353 -13.125 14.032 1.00 86.81 80 GLU A O 1
ATOM 611 N N . GLY A 1 81 ? -20.889 -11.493 13.916 1.00 84.38 81 GLY A N 1
ATOM 612 C CA . GLY A 1 81 ? -20.886 -11.175 15.346 1.00 84.38 81 GLY A CA 1
ATOM 613 C C . GLY A 1 81 ? -19.846 -10.138 15.790 1.00 84.38 81 GLY A C 1
ATOM 614 O O . GLY A 1 81 ? -19.916 -9.689 16.937 1.00 84.38 81 GLY A O 1
ATOM 615 N N . ALA A 1 82 ? -18.929 -9.702 14.918 1.00 84.38 82 ALA A N 1
ATOM 616 C CA . ALA A 1 82 ? -18.080 -8.550 15.215 1.00 84.38 82 ALA A CA 1
ATOM 617 C C . ALA A 1 82 ? -18.909 -7.254 15.239 1.00 84.38 82 ALA A C 1
ATOM 619 O O . ALA A 1 82 ? -19.835 -7.051 14.454 1.00 84.38 82 ALA A O 1
ATOM 620 N N . SER A 1 83 ? -18.602 -6.381 16.198 1.00 83.25 83 SER A N 1
ATOM 621 C CA . SER A 1 83 ? -19.297 -5.109 16.396 1.00 83.25 83 SER A CA 1
ATOM 622 C C . SER A 1 83 ? -18.342 -4.053 16.946 1.00 83.25 83 SER A C 1
ATOM 624 O O . SER A 1 83 ? -17.276 -4.374 17.476 1.00 83.25 83 SER A O 1
ATOM 626 N N . GLY A 1 84 ? -18.707 -2.778 16.782 1.00 82.00 84 GLY A N 1
ATOM 627 C CA . GLY A 1 84 ? -17.860 -1.658 17.200 1.00 82.00 84 GLY A CA 1
ATOM 628 C C . GLY A 1 84 ? -16.531 -1.584 16.444 1.00 82.00 84 GLY A C 1
ATOM 629 O O . GLY A 1 84 ? -15.564 -1.042 16.976 1.00 82.00 84 GLY A O 1
ATOM 630 N N . ALA A 1 85 ? -16.468 -2.166 15.243 1.00 83.38 85 ALA A N 1
ATOM 631 C CA . ALA A 1 85 ? -15.289 -2.087 14.402 1.00 83.38 85 ALA A CA 1
ATOM 632 C C . ALA A 1 85 ? -15.100 -0.660 13.883 1.00 83.38 85 ALA A C 1
ATOM 634 O O . ALA A 1 85 ? -16.074 0.012 13.538 1.00 83.38 85 ALA A O 1
ATOM 635 N N . SER A 1 86 ? -13.850 -0.209 13.816 1.00 84.81 86 SER A N 1
ATOM 636 C CA . SER A 1 86 ? -13.521 1.044 13.130 1.00 84.81 86 SER A CA 1
ATOM 637 C C . SER A 1 86 ? -13.014 0.767 11.717 1.00 84.81 86 SER A C 1
ATOM 639 O O . SER A 1 86 ? -12.508 -0.319 11.440 1.00 84.81 86 SER A O 1
ATOM 641 N N . VAL A 1 87 ? -13.180 1.724 10.805 1.00 84.88 87 VAL A N 1
ATOM 642 C CA . VAL A 1 87 ? -12.677 1.600 9.432 1.00 84.88 87 VAL A CA 1
ATOM 643 C C . VAL A 1 87 ? -11.402 2.415 9.311 1.00 84.88 87 VAL A C 1
ATOM 645 O O . VAL A 1 87 ? -11.436 3.613 9.562 1.00 84.88 87 VAL A O 1
ATOM 648 N N . ARG A 1 88 ? -10.291 1.788 8.927 1.00 86.31 88 ARG A N 1
ATOM 649 C CA . ARG A 1 88 ? -9.016 2.456 8.650 1.00 86.31 88 ARG A CA 1
ATOM 650 C C . ARG A 1 88 ? -8.774 2.474 7.149 1.00 86.31 88 ARG A C 1
ATOM 652 O O . ARG A 1 88 ? -8.853 1.427 6.516 1.00 86.31 88 ARG A O 1
ATOM 659 N N . LEU A 1 89 ? -8.424 3.632 6.605 1.00 85.44 89 LEU A N 1
ATOM 660 C CA . LEU A 1 89 ? -7.963 3.756 5.225 1.00 85.44 89 LEU A CA 1
ATOM 661 C C . LEU A 1 89 ? -6.434 3.836 5.218 1.00 85.44 89 LEU A C 1
ATOM 663 O O . LEU A 1 89 ? -5.869 4.757 5.798 1.00 85.44 89 LEU A O 1
ATOM 667 N N . GLU A 1 90 ? -5.767 2.875 4.590 1.00 85.62 90 GLU A N 1
ATOM 668 C CA . GLU A 1 90 ? -4.327 2.885 4.325 1.00 85.62 90 GLU A CA 1
ATOM 669 C C . GLU A 1 90 ? -4.113 3.241 2.842 1.00 85.62 90 GLU A C 1
ATOM 671 O O . GLU A 1 90 ? -4.405 2.432 1.963 1.00 85.62 90 GLU A O 1
ATOM 676 N N . VAL A 1 91 ? -3.631 4.456 2.557 1.00 83.12 91 VAL A N 1
ATOM 677 C CA . VAL A 1 91 ? -3.322 4.890 1.184 1.00 83.12 91 VAL A CA 1
ATOM 678 C C . VAL A 1 91 ? -1.840 4.711 0.918 1.00 83.12 91 VAL A C 1
ATOM 680 O O . VAL A 1 91 ? -0.989 5.253 1.631 1.00 83.12 91 VAL A O 1
ATOM 683 N N . ALA A 1 92 ? -1.552 3.950 -0.124 1.00 77.88 92 ALA A N 1
ATOM 684 C CA . ALA A 1 92 ? -0.224 3.755 -0.645 1.00 77.88 92 ALA A CA 1
ATOM 685 C C . ALA A 1 92 ? 0.112 4.901 -1.613 1.00 77.88 92 ALA A C 1
ATOM 687 O O . ALA A 1 92 ? -0.620 5.135 -2.573 1.00 77.88 92 ALA A O 1
ATOM 688 N N . LEU A 1 93 ? 1.244 5.570 -1.393 1.00 76.75 93 LEU A N 1
ATOM 689 C CA . LEU A 1 93 ? 1.783 6.611 -2.273 1.00 76.75 93 LEU A CA 1
ATOM 690 C C . LEU A 1 93 ? 3.222 6.294 -2.675 1.00 76.75 93 LEU A C 1
ATOM 692 O O . LEU A 1 93 ? 4.017 5.845 -1.848 1.00 76.75 93 LEU A O 1
ATOM 696 N N . CYS A 1 94 ? 3.588 6.607 -3.911 1.00 73.00 94 CYS A N 1
ATOM 697 C CA . CYS A 1 94 ? 4.984 6.594 -4.316 1.00 73.00 94 CYS A CA 1
ATOM 698 C C . CYS A 1 94 ? 5.784 7.656 -3.525 1.00 73.00 94 CYS A C 1
ATOM 700 O O . CYS A 1 94 ? 5.329 8.785 -3.349 1.00 73.00 94 CYS A O 1
ATOM 702 N N . ASP A 1 95 ? 6.969 7.303 -3.016 1.00 73.00 95 ASP A N 1
ATOM 703 C CA . ASP A 1 95 ? 7.799 8.188 -2.183 1.00 73.00 95 ASP A CA 1
ATOM 704 C C . ASP A 1 95 ? 8.301 9.408 -2.969 1.00 73.00 95 ASP A C 1
ATOM 706 O O . ASP A 1 95 ? 8.367 10.506 -2.416 1.00 73.00 95 ASP A O 1
ATOM 710 N N . ASP A 1 96 ? 8.577 9.226 -4.265 1.00 72.94 96 ASP A N 1
ATOM 711 C CA . ASP A 1 96 ? 8.990 10.301 -5.175 1.00 72.94 96 ASP A CA 1
ATOM 712 C C . ASP A 1 96 ? 7.857 11.311 -5.420 1.00 72.94 96 ASP A C 1
ATOM 714 O O . ASP A 1 96 ? 8.113 12.502 -5.602 1.00 72.94 96 ASP A O 1
ATOM 718 N N . ASP A 1 97 ? 6.608 10.846 -5.341 1.00 73.56 97 ASP A N 1
ATOM 719 C CA . ASP A 1 97 ? 5.406 11.649 -5.571 1.00 73.56 97 ASP A CA 1
ATOM 720 C C . ASP A 1 97 ? 4.851 12.230 -4.248 1.00 73.56 97 ASP A C 1
ATOM 722 O O . ASP A 1 97 ? 3.958 13.077 -4.246 1.00 73.56 97 ASP A O 1
ATOM 726 N N . PHE A 1 98 ? 5.422 11.845 -3.093 1.00 80.44 98 PHE A N 1
ATOM 727 C CA . PHE A 1 98 ? 5.042 12.341 -1.763 1.00 80.44 98 PHE A CA 1
ATOM 728 C C . PHE A 1 98 ? 5.785 13.631 -1.371 1.00 80.44 98 PHE A C 1
ATOM 730 O O . PHE A 1 98 ? 6.517 13.712 -0.366 1.00 80.44 98 PHE A O 1
ATOM 737 N N . GLY A 1 99 ? 5.571 14.665 -2.183 1.00 83.00 99 GLY A N 1
ATOM 738 C CA . GLY A 1 99 ? 6.144 15.992 -2.005 1.00 83.00 99 GLY A CA 1
ATOM 739 C C . GLY A 1 99 ? 5.541 16.799 -0.841 1.00 83.00 99 GLY A C 1
ATOM 740 O O . GLY A 1 99 ? 4.695 16.317 -0.078 1.00 83.00 99 GLY A O 1
ATOM 741 N N . PRO A 1 100 ? 6.023 18.039 -0.623 1.00 84.19 100 PRO A N 1
ATOM 742 C CA . PRO A 1 100 ? 5.570 18.894 0.472 1.00 84.19 100 PRO A CA 1
ATOM 743 C C . PRO A 1 100 ? 4.065 19.190 0.456 1.00 84.19 100 PRO A C 1
ATOM 745 O O . PRO A 1 100 ? 3.476 19.288 1.534 1.00 84.19 100 PRO A O 1
ATOM 748 N N . TYR A 1 101 ? 3.449 19.334 -0.723 1.00 84.88 101 TYR A N 1
ATOM 749 C CA . TYR A 1 101 ? 2.017 19.616 -0.837 1.00 84.88 101 TYR A CA 1
ATOM 750 C C . TYR A 1 101 ? 1.184 18.381 -0.514 1.00 84.88 101 TYR A C 1
ATOM 752 O O . TYR A 1 101 ? 0.315 18.466 0.352 1.00 84.88 101 TYR A O 1
ATOM 760 N N . THR A 1 102 ? 1.500 17.229 -1.111 1.00 86.69 102 THR A N 1
ATOM 761 C CA . THR A 1 102 ? 0.823 15.960 -0.799 1.00 86.69 102 THR A CA 1
ATOM 762 C C . THR A 1 102 ? 0.947 15.618 0.680 1.00 86.69 102 THR A C 1
ATOM 764 O O . THR A 1 102 ? -0.013 15.173 1.307 1.00 86.69 102 THR A O 1
ATOM 767 N N . ARG A 1 103 ? 2.110 15.884 1.286 1.00 86.88 103 ARG A N 1
ATOM 768 C CA . ARG A 1 103 ? 2.303 15.698 2.727 1.00 86.88 103 ARG A CA 1
ATOM 769 C C . ARG A 1 103 ? 1.409 16.604 3.559 1.00 86.88 103 ARG A C 1
ATOM 771 O O . ARG A 1 103 ? 0.810 16.129 4.519 1.00 86.88 103 ARG A O 1
ATOM 778 N N . HIS A 1 104 ? 1.332 17.883 3.207 1.00 86.94 104 HIS A N 1
ATOM 779 C CA . HIS A 1 104 ? 0.480 18.825 3.920 1.00 86.94 104 HIS A CA 1
ATOM 780 C C . HIS A 1 104 ? -0.999 18.437 3.816 1.00 86.94 104 HIS A C 1
ATOM 782 O O . HIS A 1 104 ? -1.701 18.455 4.823 1.00 86.94 104 HIS A O 1
ATOM 788 N N . GLU A 1 105 ? -1.448 18.020 2.631 1.00 89.44 105 GLU A N 1
ATOM 789 C CA . GLU A 1 105 ? -2.820 17.554 2.418 1.00 89.44 105 GLU A CA 1
ATOM 790 C C . GLU A 1 105 ? -3.108 16.276 3.217 1.00 89.44 105 GLU A C 1
ATOM 792 O O . GLU A 1 105 ? -4.117 16.189 3.911 1.00 89.44 105 GLU A O 1
ATOM 797 N N . ALA A 1 106 ? -2.188 15.307 3.218 1.00 86.81 106 ALA A N 1
ATOM 798 C CA . ALA A 1 106 ? -2.309 14.099 4.030 1.00 86.81 106 ALA A CA 1
ATOM 799 C C . ALA A 1 106 ? -2.442 14.410 5.532 1.00 86.81 106 ALA A C 1
ATOM 801 O O . ALA A 1 106 ? -3.242 13.783 6.233 1.00 86.81 106 ALA A O 1
ATOM 802 N N . GLU A 1 107 ? -1.669 15.372 6.038 1.00 86.25 107 GLU A N 1
ATOM 803 C CA . GLU A 1 107 ? -1.750 15.835 7.426 1.00 86.25 107 GLU A CA 1
ATOM 804 C C . GLU A 1 107 ? -3.090 16.535 7.718 1.00 86.25 107 GLU A C 1
ATOM 806 O O . GLU A 1 107 ? -3.711 16.239 8.745 1.00 86.25 107 GLU A O 1
ATOM 811 N N . ASP A 1 108 ? -3.572 17.397 6.813 1.00 87.12 108 ASP A N 1
ATOM 812 C CA . ASP A 1 108 ? -4.879 18.063 6.937 1.00 87.12 108 ASP A CA 1
ATOM 813 C C . ASP A 1 108 ? -6.028 17.045 6.950 1.00 87.12 108 ASP A C 1
ATOM 815 O O . ASP A 1 108 ? -6.864 17.051 7.858 1.00 87.12 108 ASP A O 1
ATOM 819 N N . LEU A 1 109 ? -6.031 16.103 6.004 1.00 85.69 109 LEU A N 1
ATOM 820 C CA . LEU A 1 109 ? -7.023 15.029 5.921 1.00 85.69 109 LEU A CA 1
ATOM 821 C C . LEU A 1 109 ? -6.998 14.143 7.170 1.00 85.69 109 LEU A C 1
ATOM 823 O O . LEU A 1 109 ? -8.053 13.848 7.734 1.00 85.69 109 LEU A O 1
ATOM 827 N N . THR A 1 110 ? -5.811 13.780 7.663 1.00 82.56 110 THR A N 1
ATOM 828 C CA . THR A 1 110 ? -5.664 13.018 8.915 1.00 82.56 110 THR A CA 1
ATOM 829 C C . THR A 1 110 ? -6.268 13.770 10.103 1.00 82.56 110 THR A C 1
ATOM 831 O O . THR A 1 110 ? -6.913 13.161 10.957 1.00 82.56 110 THR A O 1
ATOM 834 N N . GLY A 1 111 ? -6.095 15.094 10.163 1.00 76.81 111 GLY A N 1
ATOM 835 C CA . GLY A 1 111 ? -6.703 15.942 11.189 1.00 76.81 111 GLY A CA 1
ATOM 836 C C . GLY A 1 111 ? -8.224 16.056 11.058 1.00 76.81 111 GLY A C 1
ATOM 837 O O . GLY A 1 111 ? -8.938 16.011 12.060 1.00 76.81 111 GLY A O 1
ATOM 838 N N . ARG A 1 112 ? -8.737 16.172 9.830 1.00 80.00 112 ARG A N 1
ATOM 839 C CA . ARG A 1 112 ? -10.167 16.382 9.542 1.00 80.00 112 ARG A CA 1
ATOM 840 C C . ARG A 1 112 ? -11.015 15.123 9.674 1.00 80.00 112 ARG A C 1
ATOM 842 O O . ARG A 1 112 ? -12.190 15.226 10.013 1.00 80.00 112 ARG A O 1
ATOM 849 N N . LEU A 1 113 ? -10.438 13.952 9.417 1.00 74.38 113 LEU A N 1
ATOM 850 C CA . LEU A 1 113 ? -11.144 12.665 9.435 1.00 74.38 113 LEU A CA 1
ATOM 851 C C . LEU A 1 113 ? -11.164 11.989 10.809 1.00 74.38 113 LEU A C 1
ATOM 853 O O . LEU A 1 113 ? -11.689 10.878 10.946 1.00 74.38 113 LEU A O 1
ATOM 857 N N . GLN A 1 114 ? -10.651 12.662 11.845 1.00 60.66 114 GLN A N 1
ATOM 858 C CA . GLN A 1 114 ? -10.732 12.196 13.226 1.00 60.66 114 GLN A CA 1
ATOM 859 C C . GLN A 1 114 ? -12.198 11.940 13.622 1.00 60.66 114 GLN A C 1
ATOM 861 O O . GLN A 1 114 ? -12.977 12.868 13.822 1.00 60.66 114 GLN A O 1
ATOM 866 N N . GLY A 1 115 ? -12.572 10.659 13.725 1.00 58.41 115 GLY A N 1
ATOM 867 C CA . GLY A 1 115 ? -13.910 10.200 14.120 1.00 58.41 115 GLY A CA 1
ATOM 868 C C . GLY A 1 115 ? -14.735 9.509 13.028 1.00 58.41 115 GLY A C 1
ATOM 869 O O . GLY A 1 115 ? -15.763 8.927 13.361 1.00 58.41 115 GLY A O 1
ATOM 870 N N . VAL A 1 116 ? -14.297 9.533 11.763 1.00 60.31 116 VAL A N 1
ATOM 871 C CA . VAL A 1 116 ? -14.984 8.848 10.646 1.00 60.31 116 VAL A CA 1
ATOM 872 C C . VAL A 1 116 ? -14.211 7.603 10.215 1.00 60.31 116 VAL A C 1
ATOM 874 O O . VAL A 1 116 ? -14.774 6.514 10.173 1.00 60.31 116 VAL A O 1
ATOM 877 N N . ALA A 1 117 ? -12.912 7.762 9.957 1.00 65.12 117 ALA A N 1
ATOM 878 C CA . ALA A 1 117 ? -11.986 6.684 9.633 1.00 65.12 117 ALA A CA 1
ATOM 879 C C . ALA A 1 117 ? -10.547 7.170 9.883 1.00 65.12 117 ALA A C 1
ATOM 881 O O . ALA A 1 117 ? -10.187 8.232 9.369 1.00 65.12 117 ALA A O 1
ATOM 882 N N . PRO A 1 118 ? -9.700 6.463 10.655 1.00 73.75 118 PRO A N 1
ATOM 883 C CA . PRO A 1 118 ? -8.284 6.795 10.717 1.00 73.75 118 PRO A CA 1
ATOM 884 C C . PRO A 1 118 ? -7.646 6.653 9.328 1.00 73.75 118 PRO A C 1
ATOM 886 O O . PRO A 1 118 ? -7.752 5.598 8.703 1.00 73.75 118 PRO A O 1
ATOM 889 N N . LEU A 1 119 ? -6.977 7.708 8.859 1.00 76.25 119 LEU A N 1
ATOM 890 C CA . LEU A 1 119 ? -6.173 7.686 7.639 1.00 76.25 119 LEU A CA 1
ATOM 891 C C . LEU A 1 119 ? -4.722 7.335 7.994 1.00 76.25 119 LEU A C 1
ATOM 893 O O . LEU A 1 119 ? -4.099 7.995 8.825 1.00 76.25 119 LEU A O 1
ATOM 897 N N . GLY A 1 120 ? -4.187 6.294 7.367 1.00 77.38 120 GLY A N 1
ATOM 898 C CA . GLY A 1 120 ? -2.772 5.951 7.368 1.00 77.38 120 GLY A CA 1
ATOM 899 C C . GLY A 1 120 ? -2.191 6.169 5.978 1.00 77.38 120 GLY A C 1
ATOM 900 O O . GLY A 1 120 ? -2.707 5.634 5.005 1.00 77.38 120 GLY A O 1
ATOM 901 N N . VAL A 1 121 ? -1.107 6.933 5.875 1.00 75.12 121 VAL A N 1
ATOM 902 C CA . VAL A 1 121 ? -0.381 7.100 4.610 1.00 75.12 121 VAL A CA 1
ATOM 903 C C . VAL A 1 121 ? 0.899 6.281 4.646 1.00 75.12 121 VAL A C 1
ATOM 905 O O . VAL A 1 121 ? 1.759 6.480 5.511 1.00 75.12 121 VAL A O 1
ATOM 908 N N . VAL A 1 122 ? 1.026 5.370 3.688 1.00 71.25 122 VAL A N 1
ATOM 909 C CA . VAL A 1 122 ? 2.167 4.472 3.534 1.00 71.25 122 VAL A CA 1
ATOM 910 C C . VAL A 1 122 ? 2.895 4.860 2.257 1.00 71.25 122 VAL A C 1
ATOM 912 O O . VAL A 1 122 ? 2.318 4.791 1.180 1.00 71.25 122 VAL A O 1
ATOM 915 N N . THR A 1 123 ? 4.157 5.278 2.364 1.00 67.38 123 THR A N 1
ATOM 916 C CA . THR A 1 123 ? 4.961 5.565 1.171 1.00 67.38 123 THR A CA 1
ATOM 917 C C . THR A 1 123 ? 5.780 4.347 0.754 1.00 67.38 123 THR A C 1
ATOM 919 O O . THR A 1 123 ? 6.298 3.616 1.605 1.00 67.38 123 THR A O 1
ATOM 922 N N . TYR A 1 124 ? 5.875 4.111 -0.552 1.00 64.00 124 TYR A N 1
ATOM 923 C CA . TYR A 1 124 ? 6.630 3.019 -1.165 1.00 64.00 124 TYR A CA 1
ATOM 924 C C . TYR A 1 124 ? 7.412 3.536 -2.382 1.00 64.00 124 TYR A C 1
ATOM 926 O O . TYR A 1 124 ? 7.040 4.544 -2.967 1.00 64.00 124 TYR A O 1
ATOM 934 N N . PRO A 1 125 ? 8.530 2.912 -2.771 1.00 59.66 125 PRO A N 1
ATOM 935 C CA . PRO A 1 125 ? 9.240 3.310 -3.986 1.00 59.66 125 PRO A CA 1
ATOM 936 C C . PRO A 1 125 ? 8.425 2.984 -5.243 1.00 59.66 125 PRO A C 1
ATOM 938 O O . PRO A 1 125 ? 7.741 1.962 -5.273 1.00 59.66 125 PRO A O 1
ATOM 941 N N . ARG A 1 126 ? 8.543 3.808 -6.291 1.00 59.34 126 ARG A N 1
ATOM 942 C CA . ARG A 1 126 ? 7.845 3.625 -7.576 1.00 59.34 126 ARG A CA 1
ATOM 943 C C . ARG A 1 126 ? 7.923 2.168 -8.069 1.00 59.34 126 ARG A C 1
ATOM 945 O O . ARG A 1 126 ? 9.018 1.617 -8.174 1.00 59.34 126 ARG A O 1
ATOM 952 N N . GLY A 1 127 ? 6.768 1.558 -8.359 1.00 52.38 127 GLY A N 1
ATOM 953 C CA . GLY A 1 127 ? 6.645 0.158 -8.806 1.00 52.38 127 GLY A CA 1
ATOM 954 C C . GLY A 1 127 ? 6.534 -0.904 -7.695 1.00 52.38 127 GLY A C 1
ATOM 955 O O . GLY A 1 127 ? 6.595 -2.099 -7.981 1.00 52.38 127 GLY A O 1
ATOM 956 N N . GLY A 1 128 ? 6.411 -0.512 -6.423 1.00 56.44 128 GLY A N 1
ATOM 957 C CA . GLY A 1 128 ? 6.103 -1.439 -5.322 1.00 56.44 128 GLY A CA 1
ATOM 958 C C . GLY A 1 128 ? 4.614 -1.484 -4.969 1.00 56.44 128 GLY A C 1
ATOM 959 O O . GLY A 1 128 ? 3.873 -0.606 -5.376 1.00 56.44 128 GLY A O 1
ATOM 960 N N . ALA A 1 129 ? 4.162 -2.470 -4.187 1.00 63.31 129 ALA A N 1
ATOM 961 C CA . ALA A 1 129 ? 2.883 -2.358 -3.479 1.00 63.31 129 ALA A CA 1
ATOM 962 C C . ALA A 1 129 ? 3.107 -1.985 -2.008 1.00 63.31 129 ALA A C 1
ATOM 964 O O . ALA A 1 129 ? 4.199 -2.154 -1.448 1.00 63.31 129 ALA A O 1
ATOM 965 N N . ALA A 1 130 ? 2.048 -1.497 -1.364 1.00 67.38 130 ALA A N 1
ATOM 966 C CA . ALA A 1 130 ? 2.060 -1.199 0.061 1.00 67.38 130 ALA A CA 1
ATOM 967 C C . ALA A 1 130 ? 2.414 -2.447 0.890 1.00 67.38 130 ALA A C 1
ATOM 969 O O . ALA A 1 130 ? 1.855 -3.521 0.654 1.00 67.38 130 ALA A O 1
ATOM 970 N N . PRO A 1 131 ? 3.277 -2.325 1.913 1.00 77.25 131 PRO A N 1
ATOM 971 C CA . PRO A 1 131 ? 3.439 -3.375 2.905 1.00 77.25 131 PRO A CA 1
ATOM 972 C C . PRO A 1 131 ? 2.123 -3.676 3.636 1.00 77.25 131 PRO A C 1
ATOM 974 O O . PRO A 1 131 ? 1.409 -2.769 4.054 1.00 77.25 131 PRO A O 1
ATOM 977 N N . VAL A 1 132 ? 1.835 -4.956 3.852 1.00 80.38 132 VAL A N 1
ATOM 978 C CA . VAL A 1 132 ? 0.625 -5.458 4.509 1.00 80.38 132 VAL A CA 1
ATOM 979 C C . VAL A 1 132 ? 1.014 -6.366 5.665 1.00 80.38 132 VAL A C 1
ATOM 981 O O . VAL A 1 132 ? 1.837 -7.262 5.511 1.00 80.38 132 VAL A O 1
ATOM 984 N N . TRP A 1 133 ? 0.409 -6.168 6.832 1.00 83.94 133 TRP A N 1
ATOM 985 C CA . TRP A 1 133 ? 0.513 -7.142 7.917 1.00 83.94 133 TRP A CA 1
ATOM 986 C C . TRP A 1 133 ? -0.491 -8.280 7.715 1.00 83.94 133 TRP A C 1
ATOM 988 O O . TRP A 1 133 ? -1.685 -8.029 7.565 1.00 83.94 133 TRP A O 1
ATOM 998 N N . ASP A 1 134 ? 0.003 -9.515 7.724 1.00 84.62 134 ASP A N 1
ATOM 999 C CA . ASP A 1 134 ? -0.789 -10.741 7.684 1.00 84.62 134 ASP A CA 1
ATOM 1000 C C . ASP A 1 134 ? -0.956 -11.257 9.120 1.00 84.62 134 ASP A C 1
ATOM 1002 O O . ASP A 1 134 ? -0.014 -11.798 9.706 1.00 84.62 134 ASP A O 1
ATOM 1006 N N . ASP A 1 135 ? -2.131 -11.026 9.716 1.00 79.94 135 ASP A N 1
ATOM 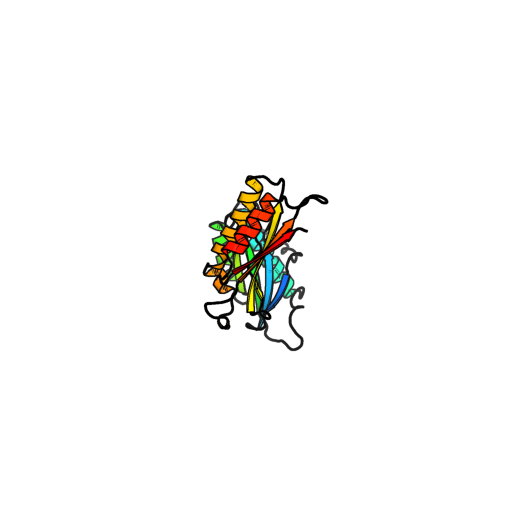1007 C CA . ASP A 1 135 ? -2.411 -11.409 11.106 1.00 79.94 135 ASP A CA 1
ATOM 1008 C C . ASP A 1 135 ? -2.407 -12.933 11.314 1.00 79.94 135 ASP A C 1
ATOM 1010 O O . ASP A 1 135 ? -2.046 -13.389 12.399 1.00 79.94 135 ASP A O 1
ATOM 1014 N N . GLU A 1 136 ? -2.777 -13.723 10.301 1.00 82.06 136 GLU A N 1
ATOM 1015 C CA . GLU A 1 136 ? -2.826 -15.186 10.402 1.00 82.06 136 GLU A CA 1
ATOM 1016 C C . GLU A 1 136 ? -1.417 -15.783 10.394 1.00 82.06 136 GLU A C 1
ATOM 1018 O O . GLU A 1 136 ? -1.079 -16.622 11.233 1.00 82.06 136 GLU A O 1
ATOM 1023 N N . ALA A 1 137 ? -0.571 -15.318 9.475 1.00 84.56 137 ALA A N 1
ATOM 1024 C CA . ALA A 1 137 ? 0.805 -15.785 9.366 1.00 84.56 137 ALA A CA 1
ATOM 1025 C C . ALA A 1 137 ? 1.768 -15.071 10.335 1.00 84.56 137 ALA A C 1
ATOM 1027 O O . ALA A 1 137 ? 2.883 -15.549 10.557 1.00 84.56 137 ALA A O 1
ATOM 1028 N N . GLY A 1 138 ? 1.365 -13.935 10.914 1.00 88.44 138 GLY A N 1
ATOM 1029 C CA . GLY A 1 138 ? 2.212 -13.111 11.776 1.00 88.44 138 GLY A CA 1
ATOM 1030 C C . GLY A 1 138 ? 3.417 -12.528 11.033 1.00 88.44 138 GLY A C 1
ATOM 1031 O O . GLY A 1 138 ? 4.515 -12.451 11.595 1.00 88.44 138 GLY A O 1
ATOM 1032 N N . ILE A 1 139 ? 3.238 -12.179 9.755 1.00 89.31 139 ILE A N 1
ATOM 1033 C CA . ILE A 1 139 ? 4.315 -11.722 8.869 1.00 89.31 139 ILE A CA 1
ATOM 1034 C C . ILE A 1 139 ? 3.966 -10.383 8.212 1.00 89.31 139 ILE A C 1
ATOM 1036 O O . ILE A 1 139 ? 2.819 -10.133 7.846 1.00 89.31 139 ILE A O 1
ATOM 1040 N N . LEU A 1 140 ? 4.972 -9.533 7.994 1.00 88.38 140 LEU A N 1
ATOM 1041 C CA . LEU A 1 140 ? 4.823 -8.362 7.129 1.00 88.38 140 LEU A CA 1
ATOM 1042 C C . LEU A 1 140 ? 5.071 -8.787 5.678 1.00 88.38 140 LEU A C 1
ATOM 1044 O O . LEU A 1 140 ? 6.161 -9.248 5.348 1.00 88.38 140 LEU A O 1
ATOM 1048 N N . ARG A 1 141 ? 4.084 -8.629 4.808 1.00 88.44 141 ARG A N 1
ATOM 1049 C CA . ARG A 1 141 ? 4.143 -8.950 3.382 1.00 88.44 141 ARG A CA 1
ATOM 1050 C C . ARG A 1 141 ? 4.345 -7.692 2.557 1.00 88.44 141 ARG A C 1
ATOM 1052 O O . ARG A 1 141 ? 3.741 -6.668 2.838 1.00 88.44 141 ARG A O 1
ATOM 1059 N N . VAL A 1 142 ? 5.162 -7.783 1.522 1.00 85.56 142 VAL A N 1
ATOM 1060 C CA . VAL A 1 142 ? 5.270 -6.775 0.472 1.00 85.56 142 VAL A CA 1
ATOM 1061 C C . VAL A 1 142 ? 5.250 -7.515 -0.848 1.00 85.56 142 VAL A C 1
ATOM 1063 O O . VAL A 1 142 ? 6.154 -8.302 -1.123 1.00 85.56 142 VAL A O 1
ATOM 1066 N N . ASP A 1 143 ? 4.212 -7.300 -1.637 1.00 82.12 143 ASP A N 1
ATOM 1067 C CA . ASP A 1 143 ? 4.118 -7.852 -2.980 1.00 82.12 143 ASP A CA 1
ATOM 1068 C C . ASP A 1 143 ? 4.535 -6.726 -3.959 1.00 82.12 143 ASP A C 1
ATOM 1070 O O . ASP A 1 143 ? 4.185 -5.566 -3.777 1.00 82.12 143 ASP A O 1
ATOM 1074 N N . LEU A 1 144 ? 5.397 -7.014 -4.927 1.00 79.62 144 LEU A N 1
ATOM 1075 C CA . LEU A 1 144 ? 5.956 -6.056 -5.885 1.00 79.62 144 LEU A CA 1
ATOM 1076 C C . LEU A 1 144 ? 5.554 -6.501 -7.285 1.00 79.62 144 LEU A C 1
ATOM 1078 O O . LEU A 1 144 ? 5.572 -7.701 -7.560 1.00 79.62 144 LEU A O 1
ATOM 1082 N N . VAL A 1 145 ? 5.250 -5.560 -8.175 1.00 77.19 145 VAL A N 1
ATOM 1083 C CA . VAL A 1 145 ? 4.934 -5.862 -9.574 1.00 77.19 145 VAL A CA 1
ATOM 1084 C C . VAL A 1 145 ? 5.861 -5.051 -10.464 1.00 77.19 145 VAL A C 1
ATOM 1086 O O . VAL A 1 145 ? 5.876 -3.828 -10.396 1.00 77.19 145 VAL A O 1
ATOM 1089 N N . ALA A 1 146 ? 6.634 -5.726 -11.309 1.00 77.00 146 ALA A N 1
ATOM 1090 C CA . ALA A 1 146 ? 7.492 -5.063 -12.283 1.00 77.00 146 ALA A CA 1
ATOM 1091 C C . ALA A 1 146 ? 7.252 -5.641 -13.674 1.00 77.00 146 ALA A C 1
ATOM 1093 O O . ALA A 1 146 ? 7.197 -6.857 -13.848 1.00 77.00 146 ALA A O 1
ATOM 1094 N N . HIS A 1 147 ? 7.140 -4.766 -14.667 1.00 77.25 147 HIS A N 1
ATOM 1095 C CA . HIS A 1 147 ? 7.117 -5.171 -16.065 1.00 77.25 147 HIS A CA 1
ATOM 1096 C C . HIS A 1 147 ? 8.545 -5.146 -16.595 1.00 77.25 147 HIS A C 1
ATOM 1098 O O . HIS A 1 147 ? 9.186 -4.097 -16.600 1.00 77.25 147 HIS A O 1
ATOM 1104 N N . VAL A 1 148 ? 9.056 -6.305 -16.999 1.00 77.81 148 VAL A N 1
ATOM 1105 C CA . VAL A 1 148 ? 10.427 -6.443 -17.496 1.00 77.81 148 VAL A CA 1
ATOM 1106 C C . VAL A 1 148 ? 10.435 -6.502 -19.019 1.00 77.81 148 VAL A C 1
ATOM 1108 O O . VAL A 1 148 ? 9.667 -7.243 -19.632 1.00 77.81 148 VAL A O 1
ATOM 1111 N N . GLY A 1 149 ? 11.301 -5.684 -19.621 1.00 71.88 149 GLY A N 1
ATOM 1112 C CA . GLY A 1 149 ? 11.536 -5.644 -21.063 1.00 71.88 149 GLY A CA 1
ATOM 1113 C C . GLY A 1 149 ? 12.600 -6.653 -21.502 1.00 71.88 149 GLY A C 1
ATOM 1114 O O . GLY A 1 149 ? 12.561 -7.831 -21.149 1.00 71.88 149 GLY A O 1
ATOM 1115 N N . SER A 1 150 ? 13.577 -6.194 -22.287 1.00 78.38 150 SER A N 1
ATOM 1116 C CA . SER A 1 150 ? 14.728 -7.002 -22.703 1.00 78.38 150 SER A CA 1
ATOM 1117 C C . SER A 1 150 ? 15.629 -7.396 -21.529 1.00 78.38 150 SER A C 1
ATOM 1119 O O . SER A 1 150 ? 15.761 -6.658 -20.555 1.00 78.38 150 SER A O 1
ATOM 1121 N N . ASP A 1 151 ? 16.308 -8.545 -21.643 1.00 83.38 151 ASP A N 1
ATOM 1122 C CA . ASP A 1 151 ? 17.293 -9.031 -20.658 1.00 83.38 151 ASP A CA 1
ATOM 1123 C C . ASP A 1 151 ? 18.624 -8.262 -20.714 1.00 83.38 151 ASP A C 1
ATOM 1125 O O . ASP A 1 151 ? 19.711 -8.807 -20.938 1.00 83.38 151 ASP A O 1
ATOM 1129 N N . ASP A 1 152 ? 18.544 -6.954 -20.541 1.00 83.00 152 ASP A N 1
ATOM 1130 C CA . ASP A 1 152 ? 19.670 -6.039 -20.555 1.00 83.00 152 ASP A CA 1
ATOM 1131 C C . ASP A 1 152 ? 19.994 -5.510 -19.152 1.00 83.00 152 ASP A C 1
ATOM 1133 O O . ASP A 1 152 ? 19.387 -5.869 -18.141 1.00 83.00 152 ASP A O 1
ATOM 1137 N N . GLU A 1 153 ? 21.046 -4.699 -19.077 1.00 84.12 153 GLU A N 1
ATOM 1138 C CA . GLU A 1 153 ? 21.513 -4.165 -17.802 1.00 84.12 153 GLU A CA 1
ATOM 1139 C C . GLU A 1 153 ? 20.550 -3.137 -17.202 1.00 84.12 153 GLU A C 1
ATOM 1141 O O . GLU A 1 153 ? 20.535 -2.995 -15.981 1.00 84.12 153 GLU A O 1
ATOM 1146 N N . SER A 1 154 ? 19.732 -2.464 -18.020 1.00 80.38 154 SER A N 1
ATOM 1147 C CA . SER A 1 154 ? 18.743 -1.496 -17.534 1.00 80.38 154 SER A CA 1
ATOM 1148 C C . SER A 1 154 ? 17.664 -2.215 -16.742 1.00 80.38 154 SER A C 1
ATOM 1150 O O . SER A 1 154 ? 17.493 -1.936 -15.557 1.00 80.38 154 SER A O 1
ATOM 1152 N N . THR A 1 155 ? 17.044 -3.235 -17.344 1.00 82.38 155 THR A N 1
ATOM 1153 C CA . THR A 1 155 ? 16.019 -4.062 -16.693 1.00 82.38 155 THR A CA 1
ATOM 1154 C C . THR A 1 155 ? 16.536 -4.656 -15.379 1.00 82.38 155 THR A C 1
ATOM 1156 O O . THR A 1 155 ? 15.869 -4.607 -14.343 1.00 82.38 155 THR A O 1
ATOM 1159 N N . ARG A 1 156 ? 17.776 -5.165 -15.371 1.00 87.00 156 ARG A N 1
ATOM 1160 C CA . ARG A 1 156 ? 18.404 -5.700 -14.150 1.00 87.00 156 ARG A CA 1
ATOM 1161 C C . ARG A 1 156 ? 18.662 -4.632 -13.089 1.00 87.00 156 ARG A C 1
ATOM 1163 O O . ARG A 1 156 ? 18.531 -4.919 -11.897 1.00 87.00 156 ARG A O 1
ATOM 1170 N N . ALA A 1 157 ? 19.069 -3.430 -13.489 1.00 81.94 157 ALA A N 1
ATOM 1171 C CA . ALA A 1 157 ? 19.304 -2.323 -12.570 1.00 81.94 157 ALA A CA 1
ATOM 1172 C C . ALA A 1 157 ? 17.995 -1.811 -11.953 1.00 81.94 157 ALA A C 1
ATOM 1174 O O . ALA A 1 157 ? 17.963 -1.563 -10.748 1.00 81.94 157 ALA A O 1
ATOM 1175 N N . GLU A 1 158 ? 16.926 -1.724 -12.742 1.00 80.31 158 GLU A N 1
ATOM 1176 C CA . GLU A 1 158 ? 15.589 -1.315 -12.302 1.00 80.31 158 GLU A CA 1
ATOM 1177 C C . GLU A 1 158 ? 15.017 -2.294 -11.277 1.00 80.31 158 GLU A C 1
ATOM 1179 O O . GLU A 1 158 ? 14.695 -1.897 -10.156 1.00 80.31 158 GLU A O 1
ATOM 1184 N N . VAL A 1 159 ? 14.997 -3.591 -11.599 1.00 82.62 159 VAL A N 1
ATOM 1185 C CA . VAL A 1 159 ? 14.518 -4.641 -10.685 1.00 82.62 159 VAL A CA 1
ATOM 1186 C C . VAL A 1 159 ? 15.319 -4.649 -9.380 1.00 82.62 159 VAL A C 1
ATOM 1188 O O . VAL A 1 159 ? 14.754 -4.714 -8.284 1.00 82.62 159 VAL A O 1
ATOM 1191 N N . ARG A 1 160 ? 16.649 -4.528 -9.469 1.00 84.88 160 ARG A N 1
ATOM 1192 C CA . ARG A 1 160 ? 17.515 -4.438 -8.287 1.00 84.88 160 ARG A CA 1
ATOM 1193 C C . ARG A 1 160 ? 17.207 -3.192 -7.461 1.00 84.88 160 ARG A C 1
ATOM 1195 O O . ARG A 1 160 ? 17.156 -3.281 -6.234 1.00 84.88 160 ARG A O 1
ATOM 1202 N N . GLY A 1 161 ? 17.020 -2.052 -8.122 1.00 80.38 161 GLY A N 1
ATOM 1203 C CA . GLY A 1 161 ? 16.668 -0.783 -7.496 1.00 80.38 161 GLY A CA 1
ATOM 1204 C C . GLY A 1 161 ? 15.358 -0.883 -6.725 1.00 80.38 161 GLY A C 1
ATOM 1205 O O . GLY A 1 161 ? 15.326 -0.543 -5.543 1.00 80.38 161 GLY A O 1
ATOM 1206 N N . LEU A 1 162 ? 14.324 -1.453 -7.347 1.00 80.56 162 LEU A N 1
ATOM 1207 C CA . LEU A 1 162 ? 13.011 -1.660 -6.741 1.00 80.56 162 LEU A CA 1
ATOM 1208 C C . LEU A 1 162 ? 13.089 -2.517 -5.470 1.00 80.56 162 LEU A C 1
ATOM 1210 O O . LEU A 1 162 ? 12.595 -2.123 -4.408 1.00 80.56 162 LEU A O 1
ATOM 1214 N N . VAL A 1 163 ? 13.758 -3.671 -5.542 1.00 83.25 163 VAL A N 1
ATOM 1215 C CA . VAL A 1 163 ? 13.902 -4.556 -4.377 1.00 83.25 163 VAL A CA 1
ATOM 1216 C C . VAL A 1 163 ? 14.725 -3.876 -3.279 1.00 83.25 163 VAL A C 1
ATOM 1218 O O . VAL A 1 163 ? 14.336 -3.904 -2.113 1.00 83.25 163 VAL A O 1
ATOM 1221 N N . GLN A 1 164 ? 15.831 -3.204 -3.613 1.00 83.56 164 GLN A N 1
ATOM 1222 C CA . GLN A 1 164 ? 16.644 -2.493 -2.619 1.00 83.56 164 GLN A CA 1
ATOM 1223 C C . GLN A 1 164 ? 15.887 -1.348 -1.944 1.00 83.56 164 GLN A C 1
ATOM 1225 O O . GLN A 1 164 ? 16.007 -1.166 -0.729 1.00 83.56 164 GLN A O 1
ATOM 1230 N N . ALA A 1 165 ? 15.110 -0.584 -2.705 1.00 77.19 165 ALA A N 1
ATOM 1231 C CA . ALA A 1 165 ? 14.285 0.484 -2.167 1.00 77.19 165 ALA A CA 1
ATOM 1232 C C . ALA A 1 165 ? 13.199 -0.081 -1.238 1.00 77.19 165 ALA A C 1
ATOM 1234 O O . ALA A 1 165 ? 13.012 0.426 -0.132 1.00 77.19 165 ALA A O 1
ATOM 1235 N N . THR A 1 166 ? 12.585 -1.207 -1.612 1.00 80.81 166 THR A N 1
ATOM 1236 C CA . THR A 1 166 ? 11.614 -1.924 -0.772 1.00 80.81 166 THR A CA 1
ATOM 1237 C C . THR A 1 166 ? 12.236 -2.384 0.545 1.00 80.81 166 THR A C 1
ATOM 1239 O O . THR A 1 166 ? 11.690 -2.138 1.622 1.00 80.81 166 THR A O 1
ATOM 1242 N N . LEU A 1 167 ? 13.425 -2.991 0.491 1.00 81.88 167 LEU A N 1
ATOM 1243 C CA . LEU A 1 167 ? 14.157 -3.430 1.682 1.00 81.88 167 LEU A CA 1
ATOM 1244 C C . LEU A 1 167 ? 14.499 -2.265 2.623 1.00 81.88 167 LEU A C 1
ATOM 1246 O O . LEU A 1 167 ? 14.516 -2.446 3.840 1.00 81.88 167 LEU A O 1
ATOM 1250 N N . ARG A 1 168 ? 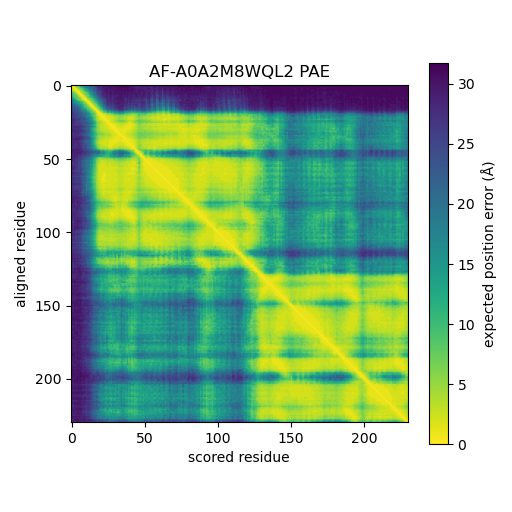14.744 -1.063 2.090 1.00 79.50 168 ARG A N 1
ATOM 1251 C CA . ARG A 1 168 ? 14.919 0.149 2.906 1.00 79.50 168 ARG A CA 1
ATOM 1252 C C . ARG A 1 168 ? 13.592 0.602 3.509 1.00 79.50 168 ARG A C 1
ATOM 1254 O O . ARG A 1 168 ? 13.541 0.853 4.714 1.00 79.50 168 ARG A O 1
ATOM 1261 N N . ALA A 1 169 ? 12.522 0.641 2.718 1.00 73.44 169 ALA A N 1
ATOM 1262 C CA . ALA A 1 169 ? 11.198 1.075 3.157 1.00 73.44 169 ALA A CA 1
ATOM 1263 C C . ALA A 1 169 ? 10.679 0.250 4.347 1.00 73.44 169 ALA A C 1
ATOM 1265 O O . ALA A 1 169 ? 10.240 0.825 5.346 1.00 73.44 169 ALA A O 1
ATOM 1266 N N . VAL A 1 170 ? 10.840 -1.082 4.326 1.00 77.81 170 VAL A N 1
ATOM 1267 C CA . VAL A 1 170 ? 10.393 -1.973 5.422 1.00 77.81 170 VAL A CA 1
ATOM 1268 C C . VAL A 1 170 ? 11.144 -1.792 6.747 1.00 77.81 170 VAL A C 1
ATOM 1270 O O . VAL A 1 170 ? 10.789 -2.398 7.760 1.00 77.81 170 VAL A O 1
ATOM 1273 N N . THR A 1 171 ? 12.196 -0.972 6.769 1.00 74.50 171 THR A N 1
ATOM 1274 C CA . THR A 1 171 ? 12.917 -0.612 8.001 1.00 74.50 171 THR A CA 1
ATOM 1275 C C . THR A 1 171 ? 12.477 0.726 8.599 1.00 74.50 171 THR A C 1
ATOM 1277 O O . THR A 1 171 ? 12.860 1.039 9.729 1.00 74.50 171 THR A O 1
ATOM 1280 N N . THR A 1 172 ? 11.654 1.495 7.881 1.00 69.69 172 THR A N 1
ATOM 1281 C CA . THR A 1 172 ? 11.184 2.818 8.310 1.00 69.69 172 THR A CA 1
ATOM 1282 C C . THR A 1 172 ? 10.139 2.726 9.422 1.00 69.69 172 THR A C 1
ATOM 1284 O O . THR A 1 172 ? 9.398 1.748 9.530 1.00 69.69 172 THR A O 1
ATOM 1287 N N . ASP A 1 173 ? 10.042 3.771 10.248 1.00 63.16 173 ASP A N 1
ATOM 1288 C CA . ASP A 1 173 ? 9.066 3.816 11.345 1.00 63.16 173 ASP A CA 1
ATOM 1289 C C . ASP A 1 173 ? 7.614 3.850 10.848 1.00 63.16 173 ASP A C 1
ATOM 1291 O O . ASP A 1 173 ? 6.728 3.327 11.520 1.00 63.16 173 ASP A O 1
ATOM 1295 N N . LYS A 1 174 ? 7.376 4.369 9.636 1.00 61.62 174 LYS A N 1
ATOM 1296 C CA . LYS A 1 174 ? 6.057 4.322 8.992 1.00 61.62 174 LYS A CA 1
ATOM 1297 C C . LYS A 1 174 ? 5.602 2.883 8.741 1.00 61.62 174 LYS A C 1
ATOM 1299 O O . LYS A 1 174 ? 4.502 2.522 9.142 1.00 61.62 174 LYS A O 1
ATOM 1304 N N . VAL A 1 175 ? 6.462 2.040 8.161 1.00 68.25 175 VAL A N 1
ATOM 1305 C CA . VAL A 1 175 ? 6.127 0.626 7.914 1.00 68.25 175 VAL A CA 1
ATOM 1306 C C . VAL A 1 175 ? 6.038 -0.166 9.221 1.00 68.25 175 VAL A C 1
ATOM 1308 O O . VAL A 1 175 ? 5.180 -1.034 9.356 1.00 68.25 175 VAL A O 1
ATOM 1311 N N . LYS A 1 176 ? 6.839 0.181 10.240 1.00 68.44 176 LYS A N 1
ATOM 1312 C CA . LYS A 1 176 ? 6.665 -0.389 11.589 1.00 68.44 176 LYS A CA 1
ATOM 1313 C C . LYS A 1 176 ? 5.291 -0.075 12.186 1.00 68.44 176 LYS A C 1
ATOM 1315 O O . LYS A 1 176 ? 4.787 -0.899 12.937 1.00 68.44 176 LYS A O 1
ATOM 1320 N N . GLY A 1 177 ? 4.681 1.061 11.841 1.00 64.81 177 GLY A N 1
ATOM 1321 C CA . GLY A 1 177 ? 3.329 1.428 12.276 1.00 64.81 177 GLY A CA 1
ATOM 1322 C C . GLY A 1 177 ? 2.213 0.524 11.734 1.00 64.81 177 GLY A C 1
ATOM 1323 O O . GLY A 1 177 ? 1.119 0.525 12.292 1.00 64.81 177 GLY A O 1
ATOM 1324 N N . ILE A 1 178 ? 2.486 -0.261 10.684 1.00 72.31 178 ILE A N 1
ATOM 1325 C CA . ILE A 1 178 ? 1.558 -1.256 10.116 1.00 72.31 178 ILE A CA 1
ATOM 1326 C C . ILE A 1 178 ? 1.540 -2.528 10.974 1.00 72.31 178 ILE A C 1
ATOM 1328 O O . ILE A 1 178 ? 0.541 -3.244 11.024 1.00 72.31 178 ILE A O 1
ATOM 1332 N N . VAL A 1 179 ? 2.647 -2.811 11.663 1.00 76.50 179 VAL A N 1
ATOM 1333 C CA . VAL A 1 179 ? 2.810 -4.023 12.459 1.00 76.50 179 VAL A CA 1
ATOM 1334 C C . VAL A 1 179 ? 2.152 -3.846 13.831 1.00 76.50 179 VAL A C 1
ATOM 1336 O O . VAL A 1 179 ? 2.468 -2.886 14.539 1.00 76.50 179 VAL A O 1
ATOM 1339 N N . PRO A 1 180 ? 1.269 -4.769 14.259 1.00 74.31 180 PRO A N 1
ATOM 1340 C CA . PRO A 1 180 ? 0.665 -4.710 15.581 1.00 74.31 180 PRO A CA 1
ATOM 1341 C C . PRO A 1 180 ? 1.727 -4.706 16.678 1.00 74.31 180 PRO A C 1
ATOM 1343 O O . PRO A 1 180 ? 2.685 -5.477 16.637 1.00 74.31 180 PRO A O 1
ATOM 1346 N N . ALA A 1 181 ? 1.510 -3.912 17.729 1.00 77.69 181 ALA A N 1
ATOM 1347 C CA . ALA A 1 181 ? 2.431 -3.842 18.867 1.00 77.69 181 ALA A CA 1
ATOM 1348 C C . ALA A 1 181 ? 2.712 -5.224 19.499 1.00 77.69 181 ALA A C 1
ATOM 1350 O O . ALA A 1 181 ? 3.806 -5.465 20.007 1.00 77.69 181 ALA A O 1
ATOM 1351 N N . ALA A 1 182 ? 1.745 -6.146 19.421 1.00 76.56 182 ALA A N 1
ATOM 1352 C CA . ALA A 1 182 ? 1.863 -7.519 19.908 1.00 76.56 182 ALA A CA 1
ATOM 1353 C C . ALA A 1 182 ? 2.922 -8.361 19.165 1.00 76.56 182 ALA A C 1
ATOM 1355 O O . ALA A 1 182 ? 3.458 -9.298 19.751 1.00 76.56 182 ALA A O 1
ATOM 1356 N N . ALA A 1 183 ? 3.260 -8.022 17.916 1.00 79.94 183 ALA A N 1
ATOM 1357 C CA . ALA A 1 183 ? 4.303 -8.703 17.147 1.00 79.94 183 ALA A CA 1
ATOM 1358 C C . ALA A 1 183 ? 5.731 -8.296 17.572 1.00 79.94 183 ALA A C 1
ATOM 1360 O O . ALA A 1 183 ? 6.714 -8.906 17.148 1.00 79.94 183 ALA A O 1
ATOM 1361 N N . GLY A 1 184 ? 5.862 -7.282 18.435 1.00 79.12 184 GLY A N 1
ATOM 1362 C CA . GLY A 1 184 ? 7.141 -6.821 18.963 1.00 79.12 184 GLY A CA 1
ATOM 1363 C C . GLY A 1 184 ? 8.035 -6.156 17.913 1.00 79.12 184 GLY A C 1
ATOM 1364 O O . GLY A 1 184 ? 7.585 -5.640 16.893 1.00 79.12 184 GLY A O 1
ATOM 1365 N N . THR A 1 185 ? 9.341 -6.128 18.186 1.00 74.00 185 THR A N 1
ATOM 1366 C CA . THR A 1 185 ? 10.334 -5.415 17.360 1.00 74.00 185 THR A CA 1
ATOM 1367 C C . THR A 1 185 ? 11.033 -6.299 16.326 1.00 74.00 185 THR A C 1
ATOM 1369 O O . THR A 1 185 ? 11.799 -5.792 15.507 1.00 74.00 185 THR A O 1
ATOM 1372 N N . SER A 1 186 ? 10.782 -7.610 16.353 1.00 80.62 186 SER A N 1
ATOM 1373 C CA . SER A 1 186 ? 11.399 -8.590 15.461 1.00 80.62 186 SER A CA 1
ATOM 1374 C C . SER A 1 186 ? 10.329 -9.507 14.887 1.00 80.62 186 SER A C 1
ATOM 1376 O O . SER A 1 186 ? 9.956 -10.500 15.503 1.00 80.62 186 SER A O 1
ATOM 1378 N N . TYR A 1 187 ? 9.869 -9.167 13.688 1.00 87.38 187 TYR A N 1
ATOM 1379 C CA . TYR A 1 187 ? 8.896 -9.931 12.914 1.00 87.38 187 TYR A CA 1
ATOM 1380 C C . TYR A 1 187 ? 9.484 -10.317 11.547 1.00 87.38 187 TYR A C 1
ATOM 1382 O O . TYR A 1 187 ? 10.317 -9.569 11.002 1.00 87.38 187 TYR A O 1
ATOM 1390 N N . PRO A 1 188 ? 9.079 -11.475 10.997 1.00 91.25 188 PRO A N 1
ATOM 1391 C CA . PRO A 1 188 ? 9.463 -11.893 9.656 1.00 91.25 188 PRO A CA 1
ATOM 1392 C C . PRO A 1 188 ? 8.853 -10.962 8.603 1.00 91.25 188 PRO A C 1
ATOM 1394 O O . PRO A 1 188 ? 7.742 -10.449 8.755 1.00 91.25 188 PRO A O 1
ATOM 1397 N N . VAL A 1 189 ? 9.601 -10.753 7.523 1.00 90.38 189 VAL A N 1
ATOM 1398 C CA . VAL A 1 189 ? 9.170 -9.974 6.362 1.00 90.38 189 VAL A CA 1
ATOM 1399 C C . VAL A 1 189 ? 9.219 -10.878 5.140 1.00 90.38 189 VAL A C 1
ATOM 1401 O O . VAL A 1 189 ? 10.235 -11.523 4.892 1.00 90.38 189 VAL A O 1
ATOM 1404 N N . ARG A 1 190 ? 8.147 -10.920 4.357 1.00 91.19 190 ARG A N 1
ATOM 1405 C CA . ARG A 1 190 ? 8.108 -11.579 3.054 1.00 91.19 190 ARG A CA 1
ATOM 1406 C C . ARG A 1 190 ? 8.038 -10.511 1.975 1.00 91.19 190 ARG A C 1
ATOM 1408 O O . ARG A 1 190 ? 7.106 -9.719 1.975 1.00 91.19 190 ARG A O 1
ATOM 1415 N N . VAL A 1 191 ? 8.982 -10.533 1.046 1.00 89.56 191 VAL A N 1
ATOM 1416 C CA . VAL A 1 191 ? 8.947 -9.717 -0.168 1.00 89.56 191 VAL A CA 1
ATOM 1417 C C . VAL A 1 191 ? 8.753 -10.657 -1.353 1.00 89.56 191 VAL A C 1
ATOM 1419 O O . VAL A 1 191 ? 9.598 -11.522 -1.581 1.00 89.56 191 VAL A O 1
ATOM 1422 N N . ALA A 1 192 ? 7.646 -10.529 -2.078 1.00 88.56 192 ALA A N 1
ATOM 1423 C CA . ALA A 1 192 ? 7.401 -11.276 -3.307 1.00 88.56 192 ALA A CA 1
ATOM 1424 C C . ALA A 1 192 ? 7.459 -10.328 -4.504 1.00 88.56 192 ALA A C 1
ATOM 1426 O O . ALA A 1 192 ? 6.848 -9.270 -4.470 1.00 88.56 192 ALA A O 1
ATOM 1427 N N . LEU A 1 193 ? 8.185 -10.697 -5.555 1.00 85.56 193 LEU A N 1
ATOM 1428 C CA . LEU A 1 193 ? 8.235 -9.949 -6.807 1.00 85.56 193 LEU A CA 1
ATOM 1429 C C . LEU A 1 193 ? 7.532 -10.728 -7.920 1.00 85.56 193 LEU A C 1
ATOM 1431 O O . LEU A 1 193 ? 7.912 -11.853 -8.245 1.00 85.56 193 LEU A O 1
ATOM 1435 N N . HIS A 1 194 ? 6.525 -10.112 -8.520 1.00 85.25 194 HIS A N 1
ATOM 1436 C CA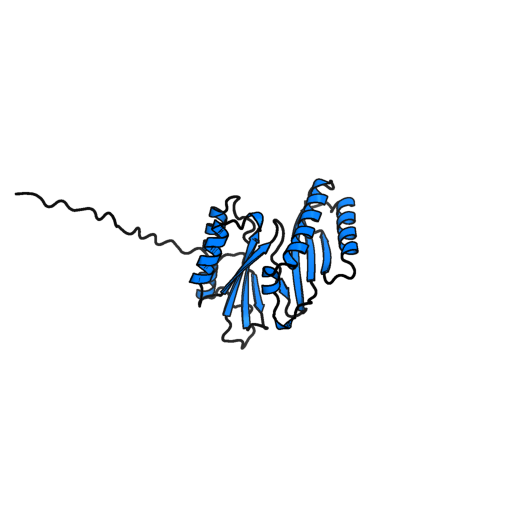 . HIS A 1 194 ? 5.795 -10.618 -9.669 1.00 85.25 194 HIS A CA 1
ATOM 1437 C C . HIS A 1 194 ? 6.270 -9.879 -10.915 1.00 85.25 194 HIS A C 1
ATOM 1439 O O . HIS A 1 194 ? 6.122 -8.662 -11.032 1.00 85.25 194 HIS A O 1
ATOM 1445 N N . LEU A 1 195 ? 6.886 -10.622 -11.827 1.00 83.06 195 LEU A N 1
ATOM 1446 C CA . LEU A 1 195 ? 7.377 -10.092 -13.086 1.00 83.06 195 LEU A CA 1
ATOM 1447 C C . LEU A 1 195 ? 6.341 -10.319 -14.177 1.00 83.06 195 LEU A C 1
ATOM 1449 O O . LEU A 1 195 ? 6.044 -11.463 -14.522 1.00 83.06 195 LEU A O 1
ATOM 1453 N N . GLY A 1 196 ? 5.817 -9.221 -14.713 1.00 78.00 196 GLY A N 1
ATOM 1454 C CA . GLY A 1 196 ? 5.069 -9.222 -15.961 1.00 78.00 196 GLY A CA 1
ATOM 1455 C C . GLY A 1 196 ? 6.028 -9.120 -17.143 1.00 78.00 196 GLY A C 1
ATOM 1456 O O . GLY A 1 196 ? 6.983 -8.343 -17.115 1.00 78.00 196 GLY A O 1
ATOM 1457 N N . HIS A 1 197 ? 5.770 -9.884 -18.194 1.00 71.94 197 HIS A N 1
ATOM 1458 C CA . HIS A 1 197 ? 6.456 -9.767 -19.478 1.00 71.94 197 HIS A CA 1
ATOM 1459 C C . HIS A 1 197 ? 5.441 -9.869 -20.613 1.00 71.94 197 HIS A C 1
ATOM 1461 O O . HIS A 1 197 ? 4.313 -10.324 -20.410 1.00 71.94 197 HIS A O 1
ATOM 1467 N N . GLU A 1 198 ? 5.823 -9.444 -21.819 1.00 66.44 198 GLU A N 1
ATOM 1468 C CA . GLU A 1 198 ? 4.929 -9.592 -22.967 1.00 66.44 198 GLU A CA 1
ATOM 1469 C C . GLU A 1 198 ? 4.483 -11.059 -23.140 1.00 66.44 198 GLU A C 1
ATOM 1471 O O . GLU A 1 198 ? 5.267 -11.981 -22.877 1.00 66.44 198 GLU A O 1
ATOM 1476 N N . PRO A 1 199 ? 3.235 -11.309 -23.582 1.00 54.41 199 PRO A N 1
ATOM 1477 C CA . PRO A 1 199 ? 2.736 -12.661 -23.794 1.00 54.41 199 PRO A CA 1
ATOM 1478 C C . PRO A 1 199 ? 3.667 -13.473 -24.708 1.00 54.41 199 PRO A C 1
ATOM 1480 O O . PRO A 1 199 ? 3.841 -13.151 -25.882 1.00 54.41 199 PRO A O 1
ATOM 1483 N N . GLY A 1 200 ? 4.254 -14.549 -24.176 1.00 54.44 200 GLY A N 1
ATOM 1484 C CA . GLY A 1 200 ? 5.182 -15.422 -24.908 1.00 54.44 200 GLY A CA 1
ATOM 1485 C C . GLY A 1 200 ? 6.664 -15.040 -24.814 1.00 54.44 200 GLY A C 1
ATOM 1486 O O . GLY A 1 200 ? 7.500 -15.759 -25.365 1.00 54.44 200 GLY A O 1
ATOM 1487 N N . ALA A 1 201 ? 7.006 -13.962 -24.107 1.00 63.50 201 ALA A N 1
ATOM 1488 C CA . ALA A 1 201 ? 8.362 -13.718 -23.631 1.00 63.50 201 ALA A CA 1
ATOM 1489 C C . ALA A 1 201 ? 8.606 -14.490 -22.323 1.00 63.50 201 ALA A C 1
ATOM 1491 O O . ALA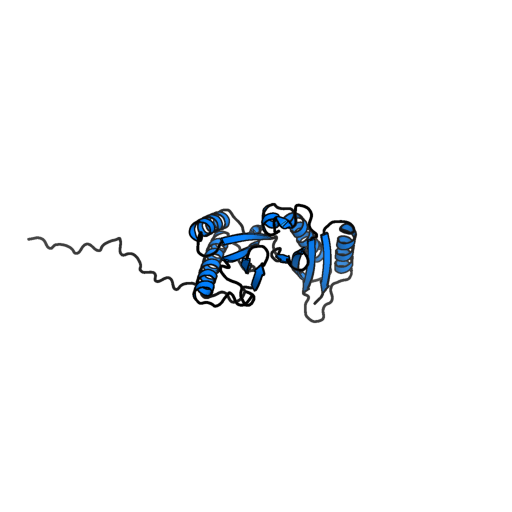 A 1 201 ? 7.666 -14.835 -21.618 1.00 63.50 201 ALA A O 1
ATOM 1492 N N . ALA A 1 202 ? 9.865 -14.791 -22.017 1.00 68.19 202 ALA A N 1
ATOM 1493 C CA . ALA A 1 202 ? 10.274 -15.312 -20.716 1.00 68.19 202 ALA A CA 1
ATOM 1494 C C . ALA A 1 202 ? 11.156 -14.269 -20.033 1.00 68.19 202 ALA A C 1
ATOM 1496 O O . ALA A 1 202 ? 11.823 -13.481 -20.715 1.00 68.19 202 ALA A O 1
ATOM 1497 N N . VAL A 1 203 ? 11.209 -14.295 -18.700 1.00 79.25 203 VAL A N 1
ATOM 1498 C CA . VAL A 1 203 ? 12.241 -13.552 -17.971 1.00 79.25 203 VAL A CA 1
ATOM 1499 C C . VAL A 1 203 ? 13.603 -14.037 -18.458 1.00 79.25 203 VAL A C 1
ATOM 1501 O O . VAL A 1 203 ? 13.864 -15.235 -18.556 1.00 79.25 203 VAL A O 1
ATOM 1504 N N . GLY A 1 204 ? 14.465 -13.098 -18.833 1.00 83.62 204 GLY A N 1
ATOM 1505 C CA . GLY A 1 204 ? 15.765 -13.459 -19.366 1.00 83.62 204 GLY A CA 1
ATOM 1506 C C . GLY A 1 204 ? 16.703 -14.048 -18.308 1.00 83.62 204 GLY A C 1
ATOM 1507 O O . GLY A 1 204 ? 16.642 -13.658 -17.137 1.00 83.62 204 GLY A O 1
ATOM 1508 N N . PRO A 1 205 ? 17.609 -14.961 -18.700 1.00 88.44 205 PRO A N 1
ATOM 1509 C CA . PRO A 1 205 ? 18.440 -15.730 -17.774 1.00 88.44 205 PRO A CA 1
ATOM 1510 C C . PRO A 1 205 ? 19.340 -14.869 -16.876 1.00 88.44 205 PRO A C 1
ATOM 1512 O O . PRO A 1 205 ? 19.635 -15.265 -15.747 1.00 88.44 205 PRO A O 1
ATOM 1515 N N . LEU A 1 206 ? 19.791 -13.695 -17.336 1.00 87.12 206 LEU A N 1
ATOM 1516 C CA . LEU A 1 206 ? 20.624 -12.813 -16.511 1.00 87.12 206 LEU A CA 1
ATOM 1517 C C . LEU A 1 206 ? 19.793 -12.086 -15.449 1.00 87.12 206 LEU A C 1
ATOM 1519 O O . LEU A 1 206 ? 20.268 -11.850 -14.332 1.00 87.12 206 LEU A O 1
ATOM 1523 N N . THR A 1 207 ? 18.549 -11.745 -15.778 1.00 87.06 207 THR A N 1
ATOM 1524 C CA . THR A 1 207 ? 17.580 -11.206 -14.820 1.00 87.06 207 THR A CA 1
ATOM 1525 C C . THR A 1 207 ? 17.233 -12.247 -13.755 1.00 87.06 207 THR A C 1
ATOM 1527 O O . THR A 1 207 ? 17.331 -11.942 -12.566 1.00 87.06 207 THR A O 1
ATOM 1530 N N . GLU A 1 208 ? 16.966 -13.500 -14.140 1.00 90.06 208 GLU A N 1
ATOM 1531 C CA . GLU A 1 208 ? 16.748 -14.599 -13.183 1.00 90.06 208 GLU A CA 1
ATOM 1532 C C . GLU A 1 208 ? 17.962 -14.822 -12.269 1.00 90.06 208 GLU A C 1
ATOM 1534 O O . GLU A 1 208 ? 17.825 -14.933 -11.049 1.00 90.06 208 GLU A O 1
ATOM 1539 N N . GLN A 1 209 ? 19.174 -14.842 -12.837 1.00 90.81 209 GLN A N 1
ATOM 1540 C CA . GLN A 1 209 ? 20.406 -14.987 -12.060 1.00 90.81 209 GLN A CA 1
ATOM 1541 C C . GLN A 1 209 ? 20.572 -13.846 -11.050 1.00 90.81 209 GLN A C 1
ATOM 1543 O O . GLN A 1 209 ? 20.982 -14.083 -9.912 1.00 90.81 209 GLN A O 1
ATOM 1548 N N . THR A 1 210 ? 20.232 -12.618 -11.448 1.00 90.00 210 THR A N 1
ATOM 1549 C CA . THR A 1 210 ? 20.270 -11.451 -10.559 1.00 90.00 210 THR A CA 1
ATOM 1550 C C . THR A 1 210 ? 19.303 -11.625 -9.391 1.00 90.00 210 THR A C 1
ATOM 1552 O O . THR A 1 210 ? 19.692 -11.417 -8.245 1.00 90.00 210 THR A O 1
ATOM 1555 N N . LEU A 1 211 ? 18.071 -12.055 -9.658 1.00 90.81 211 LEU A N 1
ATOM 1556 C CA . LEU A 1 211 ? 17.044 -12.262 -8.634 1.00 90.81 211 LEU A CA 1
ATOM 1557 C C . LEU A 1 211 ? 17.404 -13.384 -7.659 1.00 90.81 211 LEU A C 1
ATOM 1559 O O . LEU A 1 211 ? 17.271 -13.216 -6.446 1.00 90.81 211 LEU A O 1
ATOM 1563 N N . ASN A 1 212 ? 17.922 -14.499 -8.172 1.00 92.75 212 ASN A N 1
ATOM 1564 C CA . ASN A 1 212 ? 18.392 -15.605 -7.342 1.00 92.75 212 ASN A CA 1
ATOM 1565 C C . ASN A 1 212 ? 19.569 -15.176 -6.457 1.00 92.75 212 ASN A C 1
ATOM 1567 O O . ASN A 1 212 ? 19.561 -15.448 -5.259 1.00 92.75 212 ASN A O 1
ATOM 1571 N N . ALA A 1 213 ? 20.520 -14.408 -6.997 1.00 91.69 213 ALA A N 1
ATOM 1572 C CA . ALA A 1 213 ? 21.613 -13.855 -6.201 1.00 91.69 213 ALA A CA 1
ATOM 1573 C C . ALA A 1 213 ? 21.110 -12.925 -5.081 1.00 91.69 213 ALA A C 1
ATOM 1575 O O . ALA A 1 213 ? 21.669 -12.927 -3.985 1.00 91.69 213 ALA A O 1
ATOM 1576 N N . MET A 1 214 ? 20.046 -12.149 -5.320 1.00 89.69 214 MET A N 1
ATOM 1577 C CA . MET A 1 214 ? 19.423 -11.321 -4.279 1.00 89.69 214 MET A CA 1
ATOM 1578 C C . MET A 1 214 ? 18.728 -12.166 -3.204 1.00 89.69 214 MET A C 1
ATOM 1580 O O . MET A 1 214 ? 18.844 -11.852 -2.020 1.00 89.69 214 MET A O 1
ATOM 1584 N N . SER A 1 215 ? 18.052 -13.252 -3.592 1.00 91.00 215 SER A N 1
ATOM 1585 C CA . SER A 1 215 ? 17.483 -14.222 -2.647 1.00 91.00 215 SER A CA 1
ATOM 1586 C C . SER A 1 215 ? 18.567 -14.827 -1.751 1.00 91.00 215 SER A C 1
ATOM 1588 O O . SER A 1 215 ? 18.434 -14.826 -0.527 1.00 91.00 215 SER A O 1
ATOM 1590 N N . ASP A 1 216 ? 19.679 -15.265 -2.343 1.00 92.44 216 ASP A N 1
ATOM 1591 C CA . ASP A 1 216 ? 20.807 -15.848 -1.612 1.00 92.44 216 ASP A CA 1
ATOM 1592 C C . ASP A 1 216 ? 21.454 -14.847 -0.644 1.00 92.44 216 ASP A C 1
ATOM 1594 O O . ASP A 1 216 ? 21.829 -15.207 0.471 1.00 92.44 216 ASP A O 1
ATOM 1598 N N . GLN A 1 217 ? 21.542 -13.568 -1.024 1.00 88.56 217 GLN A N 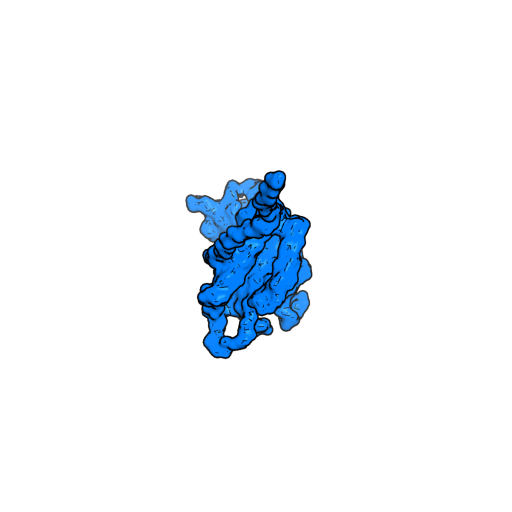1
ATOM 1599 C CA . GLN A 1 217 ? 22.056 -12.505 -0.150 1.00 88.56 217 GLN A CA 1
ATOM 1600 C C . GLN A 1 217 ? 21.190 -12.263 1.092 1.00 88.56 217 GLN A C 1
ATOM 1602 O O . GLN A 1 217 ? 21.702 -11.802 2.114 1.00 88.56 217 GLN A O 1
ATOM 1607 N N . LEU A 1 218 ? 19.891 -12.551 1.013 1.00 89.12 218 LEU A N 1
ATOM 1608 C CA . LEU A 1 218 ? 18.946 -12.390 2.119 1.00 89.12 218 LEU A CA 1
ATOM 1609 C C . LEU A 1 218 ? 18.789 -13.664 2.957 1.00 89.12 218 LEU A C 1
ATOM 1611 O O . LEU A 1 218 ? 18.112 -13.630 3.992 1.00 89.12 218 LEU A O 1
ATOM 1615 N N . ALA A 1 219 ? 19.431 -14.766 2.558 1.00 87.81 219 ALA A N 1
ATOM 1616 C CA . ALA A 1 219 ? 19.393 -16.024 3.287 1.00 87.81 219 ALA A CA 1
ATOM 1617 C C . ALA A 1 219 ? 19.884 -15.842 4.734 1.00 87.81 219 ALA A C 1
ATOM 1619 O O . ALA A 1 219 ? 20.949 -15.285 5.000 1.00 87.81 219 ALA A O 1
ATOM 1620 N N . GLY A 1 220 ? 19.083 -16.312 5.693 1.00 83.75 220 GLY A N 1
ATOM 1621 C CA . GLY A 1 220 ? 19.371 -16.174 7.125 1.00 83.75 220 GLY A CA 1
ATOM 1622 C C . GLY A 1 220 ? 19.029 -14.805 7.726 1.00 83.75 220 GLY A C 1
ATOM 1623 O O . GLY A 1 220 ? 19.221 -14.607 8.925 1.00 83.75 220 GLY A O 1
ATOM 1624 N N . SER A 1 221 ? 18.498 -13.870 6.934 1.00 89.25 221 SER A N 1
ATOM 1625 C CA . SER A 1 221 ? 17.892 -12.643 7.454 1.00 89.25 221 SER A CA 1
ATOM 1626 C C . SER A 1 221 ? 16.434 -12.876 7.879 1.00 89.25 221 SER A C 1
ATOM 1628 O O . SER A 1 221 ? 15.843 -13.919 7.603 1.00 89.25 221 SER A O 1
ATOM 1630 N N . ARG A 1 222 ? 15.814 -11.879 8.527 1.00 88.38 222 ARG A N 1
ATOM 1631 C CA . ARG A 1 222 ? 14.359 -11.890 8.789 1.00 88.38 222 ARG A CA 1
ATOM 1632 C C . ARG A 1 222 ? 13.513 -11.706 7.523 1.00 88.38 222 ARG A C 1
ATOM 1634 O O . ARG A 1 222 ? 12.291 -11.788 7.604 1.00 88.38 222 ARG A O 1
ATOM 1641 N N . VAL A 1 223 ? 14.147 -11.373 6.398 1.00 89.75 223 VAL A N 1
ATOM 1642 C CA . VAL A 1 223 ? 13.488 -11.116 5.122 1.00 89.75 223 VAL A CA 1
ATOM 1643 C C . VAL A 1 223 ? 13.587 -12.360 4.251 1.00 89.75 223 VAL A C 1
ATOM 1645 O O . VAL A 1 223 ? 14.680 -12.810 3.918 1.00 89.75 223 VAL A O 1
ATOM 1648 N N . THR A 1 224 ? 12.438 -12.891 3.852 1.00 91.69 224 THR A N 1
ATOM 1649 C CA . THR A 1 224 ? 12.333 -13.908 2.805 1.00 91.69 224 THR A CA 1
ATOM 1650 C C . THR A 1 224 ? 11.989 -13.204 1.503 1.00 91.69 224 THR A C 1
ATOM 1652 O O . THR A 1 224 ? 10.941 -12.563 1.418 1.00 91.69 224 THR A O 1
ATOM 1655 N N . PHE A 1 225 ? 12.859 -13.309 0.502 1.00 91.81 225 PHE A N 1
ATOM 1656 C CA . PHE A 1 225 ? 12.601 -12.799 -0.842 1.00 91.81 225 PHE A CA 1
ATOM 1657 C C . PHE A 1 225 ? 12.249 -13.951 -1.778 1.00 91.81 225 PHE A C 1
ATOM 1659 O O . PHE A 1 225 ? 12.934 -14.971 -1.791 1.00 91.81 225 PHE A O 1
ATOM 1666 N N . GLY A 1 226 ? 11.180 -13.788 -2.548 1.00 90.38 226 GLY A N 1
ATOM 1667 C CA . GLY A 1 226 ? 10.787 -14.711 -3.605 1.00 90.38 226 GLY A CA 1
ATOM 1668 C C . GLY A 1 226 ? 10.384 -13.941 -4.852 1.00 90.38 226 GLY A C 1
ATOM 1669 O O . GLY A 1 226 ? 9.959 -12.791 -4.766 1.00 90.38 226 GLY A O 1
ATOM 1670 N N . TRP A 1 227 ? 10.502 -14.573 -6.013 1.00 91.06 227 TRP A N 1
ATOM 1671 C CA . TRP A 1 227 ? 10.059 -13.988 -7.270 1.00 91.06 227 TRP A CA 1
ATOM 1672 C C . TRP A 1 227 ? 9.335 -15.026 -8.127 1.00 91.06 227 TRP A C 1
ATOM 1674 O O . TRP A 1 227 ? 9.530 -16.232 -7.968 1.00 91.06 227 TRP A O 1
ATOM 1684 N N . SER A 1 228 ? 8.464 -14.546 -9.007 1.00 86.38 228 SER A N 1
ATOM 1685 C CA . SER A 1 228 ? 7.720 -15.355 -9.971 1.00 86.38 228 SER A CA 1
ATOM 1686 C C . SER A 1 228 ? 7.555 -14.584 -11.275 1.00 86.38 228 SER A C 1
ATOM 1688 O O . SER A 1 228 ? 7.487 -13.356 -11.257 1.00 86.38 228 SER A O 1
ATOM 1690 N N . ALA A 1 229 ? 7.491 -15.310 -12.385 1.00 81.94 229 ALA A N 1
ATOM 1691 C CA . ALA A 1 229 ? 7.152 -14.780 -13.699 1.00 81.94 229 ALA A CA 1
ATOM 1692 C C . ALA A 1 229 ? 5.731 -15.229 -14.062 1.00 81.94 229 ALA A C 1
ATOM 1694 O O . ALA A 1 229 ? 5.385 -16.385 -13.788 1.00 81.94 229 ALA A O 1
ATOM 1695 N N . ALA A 1 230 ? 4.923 -14.314 -14.603 1.00 66.69 230 ALA A N 1
ATOM 1696 C CA . ALA A 1 230 ? 3.542 -14.565 -15.021 1.00 66.69 230 ALA A CA 1
ATOM 1697 C C . ALA A 1 230 ? 3.444 -14.861 -16.522 1.00 66.69 230 ALA A C 1
ATOM 1699 O O . ALA A 1 230 ? 3.964 -14.048 -17.311 1.00 66.69 230 ALA A O 1
#